Protein 7SPQ (pdb70)

Solvent-accessible surface area: 13940 Å² total; per-residue (Å²): 155,123,79,72,82,87,17,22,57,13,67,172,99,174,44,62,82,49,62,168,48,57,39,62,64,38,99,90,1,126,73,31,37,30,112,56,1,30,126,15,0,28,40,84,89,42,85,55,39,55,16,13,0,0,0,21,20,0,4,122,114,38,9,68,24,22,138,21,76,93,8,40,41,110,139,1,97,65,27,168,1,134,3,17,15,78,83,98,26,21,47,119,0,33,72,46,0,115,163,38,39,6,90,97,77,108,0,23,40,0,13,27,22,41,64,41,108,17,79,22,0,4,0,6,50,13,1,0,0,6,52,5,0,94,59,0,20,116,84,50,61,19,125,58,92,3,79,43,9,67,203,25,97,42,36,57,118,108,6,2,9,0,0,52,23,10,62,12,122,0,0,34,50,1,3,145,21,2,23,156,113,39,72,80,52,11,73,8,0,33,9,14,16,3,5,19,0,0,4,3,66,74,56,67,27,0,4,52,17,116,72,42,58,60,66,2,2,0,1,1,52,60,3,13,34,21,4,0,0,0,0,0,12,11,53,3,82,6,82,42,11,0,0,5,0,3,0,0,1,0,0,10,0,55,35,62,4,117,38,22,116,71,32,148,59,158,53,126,65,51,99,106,8,96,45,64,25,36,0,0,0,2,2,0,12,6,35,34,0,8,6,2,4,2,12,10,4,30,4,82,106,121,141,121,20,43,0,6,0,0,0,0,0,16,71,104

Secondary structure (DSSP, 8-state):
---HHHHTT--SS----S-SSTTTT-GGGGGS-HHHHHHHHT-TTS-HHHHHHHHHHHHHH--TT--TTS--EEEE--EEEEES--GGGHHHHHHHHGGGT--HHHHHTTPSPEEEEE--EEEESSPPBHHHHHHHHHHH------TTSGGG---GGGTTSBP----HHHHHHHHHHHHHHHSS-EEPPPHHHHHHHHHTTTT-SBTTBSS--TTSSB-TTTS-SS---TT--GGG--TT---SSSBSSEEEEEEEP-PPTT--S--TTHHHHTTSSEEEES--TTS-GGGGSTT--B--S--TT--EE---EEE-

Nearest PDB structures (foldseek):
  7spq-assembly1_A-2  TM=1.003E+00  e=4.115E-71  Burkholderia glumae BGR1
  6vqp-assembly1_A  TM=8.401E-01  e=8.744E-20  Micromonospora echinospora
  1y4j-assembly1_A  TM=6.868E-01  e=1.297E-12  Homo sapiens
  1y4j-assembly1_B  TM=6.900E-01  e=3.626E-12  Homo sapiens
  8khq-assembly1_C  TM=6.678E-01  e=7.429E-10  Hydrogenimonas thermophila

Sequence (316 aa):
RLTDREAMGLPEETFVARTPVVALLLAGHEDLLGAGAPCCLVEEIAEDPAQPFARRHAAGALLGLLGDPRIRRPFEEPAMRRRIEAARARRIGLDPAALGRVLAEWERRVGVIEPWIAKECPAHTVELAAYALMRYPVSNLEYRLFLEDTGSTELPSSWAFGVYPAERSNHPVWSVSAEAADHYARWLAQKTGRAFRLPSEAEWEYAAAGGAAREYPWGDDAFDPAAANTVEAGPLSTTPVGIFPAGRSVFGIDDMGGNVEEYVADDDYRAYPGGNAIDDDLAVTQGAYRVARGGSFTRFGDLARCARRHHGRYQRRDIYAMMGFRLAETL

Structure (mmCIF, N/CA/C/O backbone):
data_7SPQ
#
_entry.id   7SPQ
#
_cell.length_a   135.978
_cell.length_b   135.978
_cell.length_c   135.978
_cell.angle_alpha   90.000
_cell.angle_beta   90.000
_cell.angle_gamma   90.000
#
_symmetry.space_group_name_H-M   'I 2 3'
#
loop_
_entity.id
_entity.type
_entity.pdbx_description
1 polymer 'Serine/threonine kinase ToxD'
2 non-polymer 'CITRIC ACID'
3 non-polymer 'CALCIUM ION'
4 non-polymer 'TETRAETHYLENE GLYCOL'
5 non-polymer 'PENTAETHYLENE GLYCOL'
6 water water
#
loop_
_atom_site.group_PDB
_atom_site.id
_atom_site.type_symbol
_atom_site.label_atom_id
_atom_site.label_alt_id
_atom_site.label_comp_id
_atom_site.label_asym_id
_atom_site.label_entity_id
_atom_site.label_seq_id
_atom_site.pdbx_PDB_ins_code
_atom_site.Cartn_x
_atom_site.Cartn_y
_atom_site.Cartn_z
_atom_site.occupancy
_atom_site.B_iso_or_equiv
_atom_site.auth_seq_id
_atom_site.auth_comp_id
_atom_site.auth_asym_id
_atom_site.auth_atom_id
_atom_site.pdbx_PDB_model_num
ATOM 1 N N . ARG A 1 13 ? 13.013 0.285 53.407 1.00 67.67 11 ARG A N 1
ATOM 2 C CA . ARG A 1 13 ? 12.814 -1.145 53.194 1.00 71.18 11 ARG A CA 1
ATOM 3 C C . ARG A 1 13 ? 14.131 -1.926 53.305 1.00 57.05 11 ARG A C 1
ATOM 4 O O . ARG A 1 13 ? 14.137 -3.095 53.696 1.00 61.34 11 ARG A O 1
ATOM 6 N N . LEU A 1 14 ? 15.244 -1.276 52.974 1.00 49.82 12 LEU A N 1
ATOM 7 C CA . LEU A 1 14 ? 16.536 -1.947 52.946 1.00 46.88 12 LEU A CA 1
ATOM 8 C C . LEU A 1 14 ? 17.116 -2.112 54.348 1.00 42.37 12 LEU A C 1
ATOM 9 O O . LEU A 1 14 ? 16.973 -1.236 55.205 1.00 40.89 12 LEU A O 1
ATOM 14 N N . THR A 1 15 ? 17.781 -3.241 54.575 1.00 34.35 13 THR A N 1
ATOM 15 C CA . THR A 1 15 ? 18.642 -3.343 55.741 1.00 29.26 13 THR A CA 1
ATOM 16 C C . THR A 1 15 ? 19.818 -2.392 55.581 1.00 28.57 13 THR A C 1
ATOM 17 O O . THR A 1 15 ? 20.121 -1.922 54.478 1.00 26.77 13 THR A O 1
ATOM 21 N N . ASP A 1 16 ? 20.487 -2.108 56.702 1.00 25.74 14 ASP A N 1
ATOM 22 C CA . ASP A 1 16 ? 21.712 -1.314 56.650 1.00 22.69 14 ASP A CA 1
ATOM 23 C C . ASP A 1 16 ? 22.702 -1.893 55.647 1.00 20.92 14 ASP A C 1
ATOM 24 O O . ASP A 1 16 ? 23.263 -1.164 54.822 1.00 21.67 14 ASP A O 1
ATOM 29 N N . ARG A 1 17 ? 22.937 -3.208 55.707 1.00 18.70 15 ARG A N 1
ATOM 30 C CA . ARG A 1 17 ? 23.929 -3.808 54.814 1.00 18.67 15 ARG A CA 1
ATOM 31 C C . ARG A 1 17 ? 23.482 -3.763 53.358 1.00 20.71 15 ARG A C 1
ATOM 32 O O . ARG A 1 17 ? 24.297 -3.489 52.470 1.00 20.37 15 ARG A O 1
ATOM 40 N N . GLU A 1 18 ? 22.200 -4.028 53.090 1.00 21.82 16 GLU A N 1
ATOM 41 C CA . GLU A 1 18 ? 21.681 -3.864 51.735 1.00 26.20 16 GLU A CA 1
ATOM 42 C C . GLU A 1 18 ? 21.900 -2.444 51.233 1.00 25.04 16 GLU A C 1
ATOM 43 O O . GLU A 1 18 ? 22.266 -2.237 50.073 1.00 26.64 16 GLU A O 1
ATOM 49 N N . ALA A 1 19 ? 21.660 -1.452 52.089 1.00 22.28 17 ALA A N 1
ATOM 50 C CA . ALA A 1 19 ? 21.808 -0.062 51.666 1.00 21.89 17 ALA A CA 1
ATOM 51 C C . ALA A 1 19 ? 23.262 0.272 51.356 1.00 23.30 17 ALA A C 1
ATOM 52 O O . ALA A 1 19 ? 23.536 1.162 50.538 1.00 22.68 17 ALA A O 1
ATOM 54 N N . MET A 1 20 ? 24.191 -0.438 51.984 1.00 21.29 18 MET A N 1
ATOM 55 C CA . MET A 1 20 ? 25.625 -0.271 51.792 1.00 20.45 18 MET A CA 1
ATOM 56 C C . MET A 1 20 ? 26.172 -1.135 50.660 1.00 22.37 18 MET A C 1
ATOM 57 O O . MET A 1 20 ? 27.388 -1.162 50.448 1.00 22.48 18 MET A O 1
ATOM 62 N N . GLY A 1 21 ? 25.312 -1.845 49.938 1.00 22.94 19 GLY A N 1
ATOM 63 C CA . GLY A 1 21 ? 25.789 -2.693 48.865 1.00 25.14 19 GLY A CA 1
ATOM 64 C C . GLY A 1 21 ? 26.444 -3.976 49.314 1.00 27.12 19 GLY A C 1
ATOM 65 O O . GLY A 1 21 ? 27.204 -4.574 48.543 1.00 27.00 19 GLY A O 1
ATOM 66 N N . LEU A 1 22 ? 26.169 -4.428 50.537 1.00 22.15 20 LEU A N 1
ATOM 67 C CA . LEU A 1 22 ? 26.822 -5.604 51.093 1.00 19.49 20 LEU A CA 1
ATOM 68 C C . LEU A 1 22 ? 25.840 -6.769 51.177 1.00 23.92 20 LEU A C 1
ATOM 69 O O . LEU A 1 22 ? 24.635 -6.555 51.345 1.00 23.82 20 LEU A O 1
ATOM 74 N N . PRO A 1 23 ? 26.309 -8.006 51.050 1.00 22.37 21 PRO A N 1
ATOM 75 C CA . PRO A 1 23 ? 25.421 -9.164 51.188 1.00 24.65 21 PRO A CA 1
ATOM 76 C C . PRO A 1 23 ? 25.169 -9.464 52.663 1.00 21.76 21 PRO A C 1
ATOM 77 O O . PRO A 1 23 ? 25.664 -8.781 53.558 1.00 23.31 21 PRO A O 1
ATOM 81 N N A GLU A 1 24 ? 24.367 -10.506 52.900 0.67 24.85 22 GLU A N 1
ATOM 82 N N B GLU A 1 24 ? 24.377 -10.507 52.911 0.33 24.93 22 GLU A N 1
ATOM 83 C CA A GLU A 1 24 ? 24.138 -10.951 54.270 0.67 26.32 22 GLU A CA 1
ATOM 84 C CA B GLU A 1 24 ? 24.146 -10.929 54.288 0.33 26.34 22 GLU A CA 1
ATOM 85 C C A GLU A 1 24 ? 25.362 -11.660 54.834 0.67 25.00 22 GLU A C 1
ATOM 86 C C B GLU A 1 24 ? 25.273 -11.797 54.831 0.33 24.97 22 GLU A C 1
ATOM 87 O O A GLU A 1 24 ? 25.587 -11.639 56.051 0.67 21.60 22 GLU A O 1
ATOM 88 O O B GLU A 1 24 ? 25.326 -12.030 56.045 0.33 22.28 22 GLU A O 1
ATOM 99 N N . THR A 1 25 ? 26.164 -12.274 53.968 1.00 23.06 23 THR A N 1
ATOM 100 C CA . THR A 1 25 ? 27.378 -12.948 54.395 1.00 18.73 23 THR A CA 1
ATOM 101 C C . THR A 1 25 ? 28.454 -11.921 54.753 1.00 19.32 23 THR A C 1
ATOM 102 O O . THR A 1 25 ? 28.379 -10.741 54.394 1.00 18.48 23 THR A O 1
ATOM 106 N N . PHE A 1 26 ? 29.476 -12.387 55.462 1.00 15.45 24 PHE A N 1
ATOM 107 C CA . PHE A 1 26 ? 30.489 -11.474 55.967 1.00 15.23 24 PHE A CA 1
ATOM 108 C C . PHE A 1 26 ? 31.383 -10.963 54.840 1.00 19.32 24 PHE A C 1
ATOM 109 O O . PHE A 1 26 ? 31.738 -11.707 53.923 1.00 18.75 24 PHE A O 1
ATOM 117 N N . VAL A 1 27 ? 31.770 -9.686 54.935 1.00 15.08 25 VAL A N 1
ATOM 118 C CA . VAL A 1 27 ? 32.683 -9.044 53.989 1.00 17.94 25 VAL A CA 1
ATOM 119 C C . VAL A 1 27 ? 33.736 -8.282 54.780 1.00 19.76 25 VAL A C 1
ATOM 120 O O . VAL A 1 27 ? 33.396 -7.502 55.677 1.00 17.23 25 VAL A O 1
ATOM 124 N N . ALA A 1 28 ? 35.005 -8.476 54.443 1.00 18.21 26 ALA A N 1
ATOM 125 C CA . ALA A 1 28 ? 36.067 -7.693 55.068 1.00 18.81 26 ALA A CA 1
ATOM 126 C C . ALA A 1 28 ? 36.865 -6.955 54.006 1.00 22.37 26 ALA A C 1
ATOM 127 O O . ALA A 1 28 ? 37.126 -7.491 52.926 1.00 22.65 26 ALA A O 1
ATOM 129 N N . ARG A 1 29 ? 37.263 -5.723 54.326 1.00 17.51 27 ARG A N 1
ATOM 130 C CA . ARG A 1 29 ? 38.143 -4.948 53.472 1.00 17.84 27 ARG A CA 1
ATOM 131 C C . ARG A 1 29 ? 39.412 -4.546 54.203 1.00 21.81 27 ARG A C 1
ATOM 132 O O . ARG A 1 29 ? 40.124 -3.649 53.742 1.00 24.91 27 ARG A O 1
ATOM 140 N N . THR A 1 30 ? 39.707 -5.174 55.333 1.00 16.88 28 THR A N 1
ATOM 141 C CA . THR A 1 30 ? 40.933 -4.937 56.078 1.00 17.77 28 THR A CA 1
ATOM 142 C C . THR A 1 30 ? 41.574 -6.272 56.402 1.00 15.40 28 THR A C 1
ATOM 143 O O . THR A 1 30 ? 40.912 -7.316 56.360 1.00 16.62 28 THR A O 1
ATOM 147 N N . PRO A 1 31 ? 42.876 -6.275 56.698 1.00 15.42 29 PRO A N 1
ATOM 148 C CA . PRO A 1 31 ? 43.516 -7.483 57.229 1.00 15.82 29 PRO A CA 1
ATOM 149 C C . PRO A 1 31 ? 42.914 -7.861 58.574 1.00 14.40 29 PRO A C 1
ATOM 150 O O . PRO A 1 31 ? 42.236 -7.061 59.225 1.00 16.13 29 PRO A O 1
ATOM 154 N N A VAL A 1 32 ? 43.181 -9.102 58.995 0.50 17.03 30 VAL A N 1
ATOM 155 N N B VAL A 1 32 ? 43.181 -9.102 58.995 0.50 17.03 30 VAL A N 1
ATOM 156 C CA A VAL A 1 32 ? 42.762 -9.526 60.331 0.50 17.78 30 VAL A CA 1
ATOM 157 C CA B VAL A 1 32 ? 42.762 -9.526 60.331 0.50 17.78 30 VAL A CA 1
ATOM 158 C C A VAL A 1 32 ? 43.569 -8.806 61.401 0.50 17.58 30 VAL A C 1
ATOM 159 C C B VAL A 1 32 ? 43.569 -8.806 61.401 0.50 17.58 30 VAL A C 1
ATOM 160 O O A VAL A 1 32 ? 43.080 -8.591 62.518 0.50 15.68 30 VAL A O 1
ATOM 161 O O B VAL A 1 32 ? 43.080 -8.591 62.518 0.50 15.68 30 VAL A O 1
ATOM 168 N N . ALA A 1 33 ? 44.804 -8.415 61.086 1.00 15.76 31 ALA A N 1
ATOM 169 C CA . ALA A 1 33 ? 45.650 -7.672 62.011 1.00 15.72 31 ALA A CA 1
ATOM 170 C C . ALA A 1 33 ? 46.292 -6.524 61.245 1.00 15.00 31 ALA A C 1
ATOM 171 O O . ALA A 1 33 ? 47.077 -6.763 60.326 1.00 16.48 31 ALA A O 1
ATOM 173 N N . LEU A 1 34 ? 45.957 -5.287 61.620 1.00 14.75 32 LEU A N 1
ATOM 174 C CA . LEU A 1 34 ? 46.297 -4.147 60.763 1.00 16.33 32 LEU A CA 1
ATOM 175 C C . LEU A 1 34 ? 47.799 -3.987 60.550 1.00 19.23 32 LEU A C 1
ATOM 176 O O . LEU A 1 34 ? 48.219 -3.533 59.479 1.00 17.70 32 LEU A O 1
ATOM 181 N N A LEU A 1 35 ? 48.626 -4.352 61.530 0.58 16.83 33 LEU A N 1
ATOM 182 N N B LEU A 1 35 ? 48.617 -4.342 61.545 0.42 16.85 33 LEU A N 1
ATOM 183 C CA A LEU A 1 35 ? 50.064 -4.128 61.413 0.58 18.70 33 LEU A CA 1
ATOM 184 C CA B LEU A 1 35 ? 50.061 -4.141 61.467 0.42 18.72 33 LEU A CA 1
ATOM 185 C C A LEU A 1 35 ? 50.844 -5.391 61.083 0.58 21.78 33 LEU A C 1
ATOM 186 C C B LEU A 1 35 ? 50.825 -5.355 60.970 0.42 21.71 33 LEU A C 1
ATOM 187 O O A LEU A 1 35 ? 52.079 -5.358 61.074 0.58 20.94 33 LEU A O 1
ATOM 188 O O B LEU A 1 35 ? 52.038 -5.251 60.754 0.42 20.47 33 LEU A O 1
ATOM 197 N N . ALA A 1 36 ? 50.166 -6.496 60.791 1.00 18.19 34 ALA A N 1
ATOM 198 C CA . ALA A 1 36 ? 50.885 -7.704 60.408 1.00 20.34 34 ALA A CA 1
ATOM 199 C C . ALA A 1 36 ? 51.574 -7.479 59.069 1.00 22.12 34 ALA A C 1
ATOM 200 O O . ALA A 1 36 ? 50.952 -7.018 58.110 1.00 21.55 34 ALA A O 1
ATOM 202 N N . GLY A 1 37 ? 52.874 -7.764 59.023 1.00 22.62 35 GLY A N 1
ATOM 203 C CA . GLY A 1 37 ? 53.681 -7.453 57.866 1.00 23.65 35 GLY A CA 1
ATOM 204 C C . GLY A 1 37 ? 54.113 -6.006 57.763 1.00 27.50 35 GLY A C 1
ATOM 205 O O . GLY A 1 37 ? 54.839 -5.664 56.824 1.00 24.65 35 GLY A O 1
ATOM 206 N N . HIS A 1 38 ? 53.678 -5.142 58.686 1.00 17.98 36 HIS A N 1
ATOM 207 C CA . HIS A 1 38 ? 54.085 -3.740 58.727 1.00 19.27 36 HIS A CA 1
ATOM 208 C C . HIS A 1 38 ? 54.818 -3.428 60.027 1.00 19.32 36 HIS A C 1
ATOM 209 O O . HIS A 1 38 ? 54.744 -2.308 60.533 1.00 18.88 36 HIS A O 1
ATOM 216 N N . GLU A 1 39 ? 55.542 -4.412 60.568 1.00 22.49 37 GLU A N 1
ATOM 217 C CA . GLU A 1 39 ? 56.173 -4.243 61.874 1.00 22.72 37 GLU A CA 1
ATOM 218 C C . GLU A 1 39 ? 57.283 -3.200 61.862 1.00 27.03 37 GLU A C 1
ATOM 219 O O . GLU A 1 39 ? 57.643 -2.690 62.929 1.00 24.38 37 GLU A O 1
ATOM 225 N N . ASP A 1 40 ? 57.835 -2.874 60.689 1.00 22.22 38 ASP A N 1
ATOM 226 C CA . ASP A 1 40 ? 58.802 -1.782 60.597 1.00 23.12 38 ASP A CA 1
ATOM 227 C C . ASP A 1 40 ? 58.226 -0.457 61.098 1.00 27.95 38 ASP A C 1
ATOM 228 O O . ASP A 1 40 ? 58.990 0.437 61.489 1.00 23.28 38 ASP A O 1
ATOM 233 N N . LEU A 1 41 ? 56.900 -0.307 61.096 1.00 20.10 39 LEU A N 1
ATOM 234 C CA . LEU A 1 41 ? 56.292 0.918 61.600 1.00 19.50 39 LEU A CA 1
ATOM 235 C C . LEU A 1 41 ? 56.518 1.110 63.095 1.00 20.49 39 LEU A C 1
ATOM 236 O O . LEU A 1 41 ? 56.453 2.246 63.572 1.00 19.87 39 LEU A O 1
ATOM 241 N N . LEU A 1 42 ? 56.777 0.036 63.849 1.00 18.17 40 LEU A N 1
ATOM 242 C CA . LEU A 1 42 ? 56.975 0.199 65.288 1.00 22.36 40 LEU A CA 1
ATOM 243 C C . LEU A 1 42 ? 58.184 1.073 65.594 1.00 22.97 40 LEU A C 1
ATOM 244 O O . LEU A 1 42 ? 58.198 1.784 66.604 1.00 26.55 40 LEU A O 1
ATOM 249 N N . GLY A 1 43 ? 59.200 1.033 64.747 1.00 20.80 41 GLY A N 1
ATOM 250 C CA . GLY A 1 43 ? 60.406 1.806 64.951 1.00 23.23 41 GLY A CA 1
ATOM 251 C C . GLY A 1 43 ? 60.476 3.095 64.168 1.00 25.67 41 GLY A C 1
ATOM 252 O O . GLY A 1 43 ? 61.540 3.725 64.143 1.00 26.79 41 GLY A O 1
ATOM 253 N N . ALA A 1 44 ? 59.383 3.510 63.525 1.00 23.23 42 ALA A N 1
ATOM 254 C CA . ALA A 1 44 ? 59.441 4.650 62.617 1.00 24.48 42 ALA A CA 1
ATOM 255 C C . ALA A 1 44 ? 59.497 5.977 63.360 1.00 23.81 42 ALA A C 1
ATOM 256 O O . ALA A 1 44 ? 60.150 6.921 62.896 1.00 27.29 42 ALA A O 1
ATOM 258 N N . GLY A 1 45 ? 58.834 6.069 64.494 1.00 24.85 43 GLY A N 1
ATOM 259 C CA . GLY A 1 45 ? 58.678 7.374 65.115 1.00 28.39 43 GLY A CA 1
ATOM 260 C C . GLY A 1 45 ? 57.485 8.114 64.553 1.00 29.32 43 GLY A C 1
ATOM 261 O O . GLY A 1 45 ? 57.135 7.990 63.381 1.00 22.87 43 GLY A O 1
ATOM 262 N N . ALA A 1 46 ? 56.847 8.908 65.414 1.00 26.97 44 ALA A N 1
ATOM 263 C CA . ALA A 1 46 ? 55.606 9.569 65.015 1.00 27.02 44 ALA A CA 1
ATOM 264 C C . ALA A 1 46 ? 55.746 10.479 63.795 1.00 25.64 44 ALA A C 1
ATOM 265 O O . ALA A 1 46 ? 54.843 10.446 62.938 1.00 21.78 44 ALA A O 1
ATOM 267 N N . PRO A 1 47 ? 56.796 11.305 63.644 1.00 27.34 45 PRO A N 1
ATOM 268 C CA . PRO A 1 47 ? 56.882 12.113 62.413 1.00 25.28 45 PRO A CA 1
ATOM 269 C C . PRO A 1 47 ? 56.904 11.271 61.154 1.00 22.91 45 PRO A C 1
ATOM 270 O O . PRO A 1 47 ? 56.289 11.642 60.146 1.00 24.98 45 PRO A O 1
ATOM 274 N N A CYS A 1 48 ? 57.606 10.140 61.186 0.52 24.70 46 CYS A N 1
ATOM 275 N N B CYS A 1 48 ? 57.604 10.136 61.178 0.48 24.70 46 CYS A N 1
ATOM 276 C CA A CYS A 1 48 ? 57.635 9.267 60.020 0.52 23.18 46 CYS A CA 1
ATOM 277 C CA B CYS A 1 48 ? 57.624 9.275 60.001 0.48 23.18 46 CYS A CA 1
ATOM 278 C C A CYS A 1 48 ? 56.281 8.602 59.801 0.52 22.58 46 CYS A C 1
ATOM 279 C C B CYS A 1 48 ? 56.277 8.594 59.795 0.48 22.57 46 CYS A C 1
ATOM 280 O O A CYS A 1 48 ? 55.846 8.440 58.656 0.52 20.26 46 CYS A O 1
ATOM 281 O O B CYS A 1 48 ? 55.842 8.408 58.654 0.48 20.26 46 CYS A O 1
ATOM 286 N N . LEU A 1 49 ? 55.604 8.209 60.885 1.00 18.53 47 LEU A N 1
ATOM 287 C CA . LEU A 1 49 ? 54.266 7.626 60.755 1.00 16.73 47 LEU A CA 1
ATOM 288 C C . LEU A 1 49 ? 53.311 8.626 60.125 1.00 18.49 47 LEU A C 1
ATOM 289 O O . LEU A 1 49 ? 52.446 8.259 59.317 1.00 16.06 47 LEU A O 1
ATOM 294 N N . VAL A 1 50 ? 53.436 9.896 60.505 1.00 15.05 48 VAL A N 1
ATOM 295 C CA . VAL A 1 50 ? 52.578 10.922 59.921 1.00 16.90 48 VAL A CA 1
ATOM 296 C C . VAL A 1 50 ? 52.845 11.048 58.421 1.00 19.37 48 VAL A C 1
ATOM 297 O O . VAL A 1 50 ? 51.909 11.148 57.615 1.00 18.04 48 VAL A O 1
ATOM 301 N N A GLU A 1 51 ? 54.118 11.060 58.020 0.54 20.29 49 GLU A N 1
ATOM 302 N N B GLU A 1 51 ? 54.120 11.027 58.027 0.46 20.30 49 GLU A N 1
ATOM 303 C CA A GLU A 1 51 ? 54.419 11.143 56.591 0.54 21.09 49 GLU A CA 1
ATOM 304 C CA B GLU A 1 51 ? 54.473 11.128 56.611 0.46 21.12 49 GLU A CA 1
ATOM 305 C C A GLU A 1 51 ? 53.831 9.953 55.843 0.54 22.67 49 GLU A C 1
ATOM 306 C C B GLU A 1 51 ? 53.928 9.945 55.817 0.46 22.65 49 GLU A C 1
ATOM 307 O O A GLU A 1 51 ? 53.224 10.119 54.778 0.54 21.97 49 GLU A O 1
ATOM 308 O O B GLU A 1 51 ? 53.467 10.109 54.681 0.46 22.25 49 GLU A O 1
ATOM 319 N N . ILE A 1 52 ? 53.977 8.745 56.399 1.00 17.70 50 ILE A N 1
ATOM 320 C CA . ILE A 1 52 ? 53.448 7.558 55.727 1.00 15.54 50 ILE A CA 1
ATOM 321 C C . ILE A 1 52 ? 51.932 7.633 55.603 1.00 17.41 50 ILE A C 1
ATOM 322 O O . ILE A 1 52 ? 51.368 7.340 54.542 1.00 18.78 50 ILE A O 1
ATOM 327 N N . ALA A 1 53 ? 51.250 8.034 56.679 1.00 16.50 51 ALA A N 1
ATOM 328 C CA . ALA A 1 53 ? 49.788 8.042 56.688 1.00 16.52 51 ALA A CA 1
ATOM 329 C C . ALA A 1 53 ? 49.218 8.984 55.643 1.00 17.09 51 ALA A C 1
ATOM 330 O O . ALA A 1 53 ? 48.113 8.749 55.138 1.00 15.83 51 ALA A O 1
ATOM 332 N N . GLU A 1 54 ? 49.954 10.044 55.296 1.00 15.48 52 GLU A N 1
ATOM 333 C CA . GLU A 1 54 ? 49.460 11.081 54.398 1.00 17.28 52 GLU A CA 1
ATOM 334 C C . GLU A 1 54 ? 50.131 11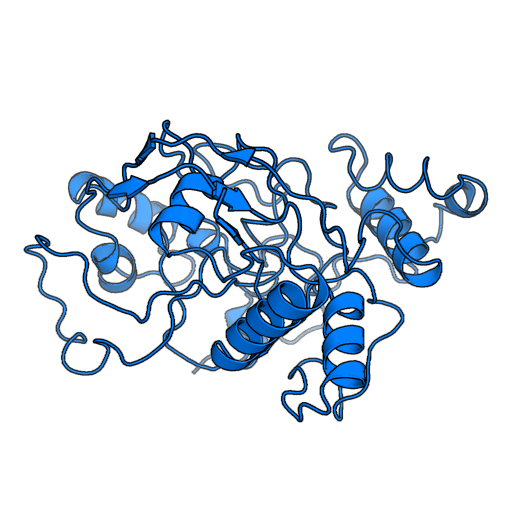.043 53.028 1.00 20.07 52 GLU A C 1
ATOM 335 O O . GLU A 1 54 ? 50.006 11.996 52.259 1.00 18.08 52 GLU A O 1
ATOM 341 N N . ASP A 1 55 ? 50.816 9.949 52.698 1.00 15.16 53 ASP A N 1
ATOM 342 C CA . ASP A 1 55 ? 51.536 9.837 51.435 1.00 16.57 53 ASP A CA 1
ATOM 343 C C . ASP A 1 55 ? 50.657 9.091 50.442 1.00 18.04 53 ASP A C 1
ATOM 344 O O . ASP A 1 55 ? 50.396 7.893 50.645 1.00 19.36 53 ASP A O 1
ATOM 349 N N . PRO A 1 56 ? 50.161 9.731 49.377 1.00 18.87 54 PRO A N 1
ATOM 350 C CA . PRO A 1 56 ? 49.222 9.028 48.483 1.00 17.69 54 PRO A CA 1
ATOM 351 C C . PRO A 1 56 ? 49.853 7.851 47.742 1.00 18.03 54 PRO A C 1
ATOM 352 O O . PRO A 1 56 ? 49.113 6.996 47.227 1.00 24.09 54 PRO A O 1
ATOM 356 N N . ALA A 1 57 ? 51.178 7.771 47.689 1.00 18.55 55 ALA A N 1
ATOM 357 C CA . ALA A 1 57 ? 51.834 6.662 47.005 1.00 20.81 55 ALA A CA 1
ATOM 358 C C . ALA A 1 57 ? 51.928 5.416 47.871 1.00 25.81 55 ALA A C 1
ATOM 359 O O . ALA A 1 57 ? 52.219 4.335 47.348 1.00 24.21 55 ALA A O 1
ATOM 361 N N . GLN A 1 58 ? 51.690 5.536 49.165 1.00 19.15 56 GLN A N 1
ATOM 362 C CA . GLN A 1 58 ? 51.726 4.375 50.037 1.00 19.41 56 GLN A CA 1
ATOM 363 C C . GLN A 1 58 ? 50.409 3.620 49.918 1.00 20.71 56 GLN A C 1
ATOM 364 O O . GLN A 1 58 ? 49.352 4.248 49.845 1.00 22.29 56 GLN A O 1
ATOM 370 N N . PRO A 1 59 ? 50.439 2.286 49.880 1.00 21.85 57 PRO A N 1
ATOM 371 C CA . PRO A 1 59 ? 49.178 1.535 49.794 1.00 22.40 57 PRO A CA 1
ATOM 372 C C . PRO A 1 59 ? 48.307 1.818 51.003 1.00 21.47 57 PRO A C 1
ATOM 373 O O . PRO A 1 59 ? 48.804 2.070 52.103 1.00 19.66 57 PRO A O 1
ATOM 377 N N . PHE A 1 60 ? 46.987 1.784 50.787 1.00 18.28 58 PHE A N 1
ATOM 378 C CA . PHE A 1 60 ? 46.067 2.110 51.873 1.00 17.42 58 PHE A CA 1
ATOM 379 C C . PHE A 1 60 ? 46.353 1.307 53.142 1.00 18.50 58 PHE A C 1
ATOM 380 O O . PHE A 1 60 ? 46.277 1.846 54.249 1.00 16.57 58 PHE A O 1
ATOM 388 N N . ALA A 1 61 ? 46.648 0.009 53.012 1.00 19.20 59 ALA A N 1
ATOM 389 C CA . ALA A 1 61 ? 46.825 -0.800 54.221 1.00 19.36 59 ALA A CA 1
ATOM 390 C C . ALA A 1 61 ? 47.986 -0.279 55.062 1.00 19.71 59 ALA A C 1
ATOM 391 O O . ALA A 1 61 ? 47.925 -0.298 56.296 1.00 19.51 59 ALA A O 1
ATOM 393 N N . ARG A 1 62 ? 49.046 0.212 54.411 1.00 16.60 60 ARG A N 1
ATOM 394 C CA . ARG A 1 62 ? 50.168 0.762 55.170 1.00 17.65 60 ARG A CA 1
ATOM 395 C C . ARG A 1 62 ? 49.817 2.121 55.777 1.00 14.41 60 ARG A C 1
ATOM 396 O O . ARG A 1 62 ? 50.205 2.418 56.917 1.00 14.61 60 ARG A O 1
ATOM 404 N N . ARG A 1 63 ? 49.064 2.958 55.051 1.00 16.08 61 ARG A N 1
ATOM 405 C CA . ARG A 1 63 ? 48.623 4.224 55.644 1.00 15.57 61 ARG A CA 1
ATOM 406 C C . ARG A 1 63 ? 47.683 3.975 56.816 1.00 13.51 61 ARG A C 1
ATOM 407 O O . ARG A 1 63 ? 47.735 4.679 57.838 1.00 14.50 61 ARG A O 1
ATOM 415 N N . HIS A 1 64 ? 46.786 2.996 56.666 1.00 12.41 62 HIS A N 1
ATOM 416 C CA . HIS A 1 64 ? 45.858 2.665 57.741 1.00 13.61 62 HIS A CA 1
ATOM 417 C C . HIS A 1 64 ? 46.621 2.141 58.949 1.00 14.27 62 HIS A C 1
ATOM 418 O O . HIS A 1 64 ? 46.335 2.511 60.093 1.00 16.44 62 HIS A O 1
ATOM 425 N N . ALA A 1 65 ? 47.625 1.298 58.704 1.00 13.18 63 ALA A N 1
ATOM 426 C CA . ALA A 1 65 ? 48.454 0.787 59.793 1.00 15.19 63 ALA A CA 1
ATOM 427 C C . ALA A 1 65 ? 49.165 1.922 60.524 1.00 16.19 63 ALA A C 1
ATOM 428 O O . ALA A 1 65 ? 49.203 1.964 61.760 1.00 15.13 63 ALA A O 1
ATOM 430 N N . ALA A 1 66 ? 49.758 2.842 59.771 1.00 14.20 64 ALA A N 1
ATOM 431 C CA . ALA A 1 66 ? 50.410 3.991 60.391 1.00 12.66 64 ALA A CA 1
ATOM 432 C C . ALA A 1 66 ? 49.407 4.832 61.180 1.00 16.29 64 ALA A C 1
ATOM 433 O O . ALA A 1 66 ? 49.670 5.231 62.322 1.00 15.16 64 ALA A O 1
ATOM 435 N N . GLY A 1 67 ? 48.241 5.108 60.592 1.00 14.48 65 GLY A N 1
ATOM 436 C CA . GLY A 1 67 ? 47.230 5.881 61.309 1.00 13.98 65 GLY A CA 1
ATOM 437 C C . GLY A 1 67 ? 46.725 5.178 62.561 1.00 16.34 65 GLY A C 1
ATOM 438 O O . GLY A 1 67 ? 46.453 5.822 63.582 1.00 15.29 65 GLY A O 1
ATOM 439 N N . ALA A 1 68 ? 46.592 3.848 62.504 1.00 12.62 66 ALA A N 1
ATOM 440 C CA . ALA A 1 68 ? 46.134 3.100 63.679 1.00 14.25 66 ALA A CA 1
ATOM 441 C C . ALA A 1 68 ? 47.161 3.159 64.801 1.00 15.01 66 ALA A C 1
ATOM 442 O O . ALA A 1 68 ? 46.805 3.305 65.979 1.00 14.28 66 ALA A O 1
ATOM 444 N N . LEU A 1 69 ? 48.444 3.051 64.456 1.00 13.29 67 LEU A N 1
ATOM 445 C CA . LEU A 1 69 ? 49.484 3.156 65.470 1.00 14.98 67 LEU A CA 1
ATOM 446 C C . LEU A 1 69 ? 49.521 4.563 66.066 1.00 15.67 67 LEU A C 1
ATOM 447 O O . LEU A 1 69 ? 49.681 4.728 67.281 1.00 15.80 67 LEU A O 1
ATOM 452 N N . LEU A 1 70 ? 49.340 5.593 65.231 1.00 15.30 68 LEU A N 1
ATOM 453 C CA . LEU A 1 70 ? 49.221 6.954 65.752 1.00 14.61 68 LEU A CA 1
ATOM 454 C C . LEU A 1 70 ? 48.023 7.092 66.687 1.00 13.64 68 LEU A C 1
ATOM 455 O O . LEU A 1 70 ? 48.077 7.842 67.669 1.00 15.46 68 LEU A O 1
ATOM 460 N N . GLY A 1 71 ? 46.929 6.394 66.378 1.00 14.55 69 GLY A N 1
ATOM 461 C CA . GLY A 1 71 ? 45.760 6.426 67.247 1.00 15.74 69 GLY A CA 1
ATOM 462 C C . GLY A 1 71 ? 46.055 5.893 68.635 1.00 13.45 69 GLY A C 1
ATOM 463 O O . GLY A 1 71 ? 45.536 6.405 69.632 1.00 14.69 69 GLY A O 1
ATOM 464 N N . LEU A 1 72 ? 46.902 4.865 68.721 1.00 14.66 70 LEU A N 1
ATOM 465 C CA . LEU A 1 72 ? 47.330 4.355 70.021 1.00 14.60 70 LEU A CA 1
ATOM 466 C C . LEU A 1 72 ? 48.289 5.315 70.714 1.00 16.14 70 LEU A C 1
ATOM 467 O O . LEU A 1 72 ? 48.187 5.527 71.929 1.00 17.03 70 LEU A O 1
ATOM 472 N N . LEU A 1 73 ? 49.253 5.867 69.963 1.00 14.34 71 LEU A N 1
ATOM 473 C CA . LEU A 1 73 ? 50.306 6.705 70.540 1.00 16.08 71 LEU A CA 1
ATOM 474 C C . LEU A 1 73 ? 49.802 8.075 70.976 1.00 20.17 71 LEU A C 1
ATOM 475 O O . LEU A 1 73 ? 50.354 8.668 71.917 1.00 19.55 71 LEU A O 1
ATOM 480 N N . GLY A 1 74 ? 48.776 8.593 70.311 1.00 16.89 72 GLY A N 1
ATOM 481 C CA . GLY A 1 74 ? 48.444 10.000 70.415 1.00 20.07 72 GLY A CA 1
ATOM 482 C C . GLY A 1 74 ? 48.923 10.706 69.163 1.00 21.19 72 GLY A C 1
ATOM 483 O O . GLY A 1 74 ? 50.117 10.956 68.993 1.00 20.55 72 GLY A O 1
ATOM 484 N N . ASP A 1 75 ? 48.002 11.020 68.278 1.00 18.16 73 ASP A N 1
ATOM 485 C CA . ASP A 1 75 ? 48.330 11.505 66.939 1.00 16.93 73 ASP A CA 1
ATOM 486 C C . ASP A 1 75 ? 48.738 12.976 66.998 1.00 14.99 73 ASP A C 1
ATOM 487 O O . ASP A 1 75 ? 47.901 13.836 67.292 1.00 16.34 73 ASP A O 1
ATOM 492 N N . PRO A 1 76 ? 49.998 13.316 66.701 1.00 14.33 74 PRO A N 1
ATOM 493 C CA . PRO A 1 76 ? 50.434 14.715 66.846 1.00 16.51 74 PRO A CA 1
ATOM 494 C C . PRO A 1 76 ? 49.815 15.655 65.834 1.00 17.08 74 PRO A C 1
ATOM 495 O O . PRO A 1 76 ? 49.940 16.873 66.006 1.00 17.79 74 PRO A O 1
ATOM 499 N N . ARG A 1 77 ? 49.170 15.135 64.785 1.00 16.10 75 ARG A N 1
ATOM 500 C CA . ARG A 1 77 ? 48.478 15.990 63.826 1.00 19.24 75 ARG A CA 1
ATOM 501 C C . ARG A 1 77 ? 47.255 16.649 64.432 1.00 18.20 75 ARG A C 1
ATOM 502 O O . ARG A 1 77 ? 46.822 17.698 63.944 1.00 18.72 75 ARG A O 1
ATOM 510 N N . ILE A 1 78 ? 46.694 16.056 65.476 1.00 16.29 76 ILE A N 1
ATOM 511 C CA . ILE A 1 78 ? 45.476 16.545 66.102 1.00 16.26 76 ILE A CA 1
ATOM 512 C C . ILE A 1 78 ? 45.894 17.341 67.325 1.00 17.94 76 ILE A C 1
ATOM 513 O O . ILE A 1 78 ? 46.339 16.769 68.326 1.00 17.39 76 ILE A O 1
ATOM 518 N N A ARG A 1 79 ? 45.755 18.661 67.239 0.61 17.28 77 ARG A N 1
ATOM 519 N N B ARG A 1 79 ? 45.792 18.666 67.215 0.39 17.34 77 ARG A N 1
ATOM 520 C CA A ARG A 1 79 ? 46.075 19.575 68.334 0.61 18.53 77 ARG A CA 1
ATOM 521 C CA B ARG A 1 79 ? 46.062 19.607 68.296 0.39 18.57 77 ARG A CA 1
ATOM 522 C C A ARG A 1 79 ? 44.779 20.263 68.735 0.61 20.58 77 ARG A C 1
ATOM 523 C C B ARG A 1 79 ? 44.729 20.225 68.687 0.39 20.56 77 ARG A C 1
ATOM 524 O O A ARG A 1 79 ? 44.381 21.259 68.105 0.61 18.52 77 ARG A O 1
ATOM 525 O O B ARG A 1 79 ? 44.247 21.139 68.000 0.39 18.26 77 ARG A O 1
ATOM 540 N N . PRO A 1 80 ? 44.078 19.755 69.753 1.00 17.12 78 PRO A N 1
ATOM 541 C CA . PRO A 1 80 ? 42.702 20.224 70.015 1.00 19.35 78 PRO A CA 1
ATOM 542 C C . PRO A 1 80 ? 42.564 21.728 70.176 1.00 20.42 78 PRO A C 1
ATOM 543 O O . PRO A 1 80 ? 41.578 22.299 69.699 1.00 21.13 78 PRO A O 1
ATOM 547 N N . PHE A 1 81 ? 43.538 22.394 70.796 1.00 19.04 79 PHE A N 1
ATOM 548 C CA . PHE A 1 81 ? 43.424 23.822 71.069 1.00 19.71 79 PHE A CA 1
ATOM 549 C C . PHE A 1 81 ? 44.163 24.679 70.053 1.00 23.75 79 PHE A C 1
ATOM 550 O O . PHE A 1 81 ? 44.062 25.907 70.113 1.00 25.10 79 PHE A O 1
ATOM 558 N N A GLU A 1 82 ? 44.908 24.069 69.128 0.54 22.22 80 GLU A N 1
ATOM 559 N N B GLU A 1 82 ? 44.890 24.059 69.122 0.46 22.23 80 GLU A N 1
ATOM 560 C CA A GLU A 1 82 ? 45.443 24.766 67.955 0.54 24.75 80 GLU A CA 1
ATOM 561 C CA B GLU A 1 82 ? 45.459 24.751 67.964 0.46 24.76 80 GLU A CA 1
ATOM 562 C C A GLU A 1 82 ? 45.254 23.875 66.735 0.54 24.42 80 GLU A C 1
ATOM 563 C C B GLU A 1 82 ? 45.260 23.876 66.731 0.46 24.41 80 GLU A C 1
ATOM 564 O O A GLU A 1 82 ? 46.224 23.430 66.116 0.54 22.34 80 GLU A O 1
ATOM 565 O O B GLU A 1 82 ? 46.226 23.439 66.102 0.46 22.35 80 GLU A O 1
ATOM 576 N N . PRO A 1 83 ? 44.004 23.596 66.363 1.00 21.37 81 PRO A N 1
ATOM 577 C CA . PRO A 1 83 ? 43.760 22.624 65.289 1.00 19.74 81 PRO A CA 1
ATOM 578 C C . PRO A 1 83 ? 44.379 23.093 63.990 1.00 20.57 81 PRO A C 1
ATOM 579 O O . PRO A 1 83 ? 44.477 24.292 63.729 1.00 24.32 81 PRO A O 1
ATOM 583 N N . ALA A 1 84 ? 44.835 22.134 63.188 1.00 18.05 82 ALA A N 1
ATOM 584 C CA . ALA A 1 84 ? 45.380 22.478 61.880 1.00 20.48 82 ALA A CA 1
ATOM 585 C C . ALA A 1 84 ? 44.309 23.156 61.031 1.00 21.07 82 ALA A C 1
ATOM 586 O O . ALA A 1 84 ? 43.229 22.595 60.820 1.00 21.36 82 ALA A O 1
ATOM 588 N N . MET A 1 85 ? 44.609 24.363 60.551 1.00 20.94 83 MET A N 1
ATOM 589 C CA . MET A 1 85 ? 43.684 25.153 59.751 1.00 21.58 83 MET A CA 1
ATOM 590 C C . MET A 1 85 ? 44.300 25.452 58.393 1.00 26.38 83 MET A C 1
ATOM 591 O O . MET A 1 85 ? 45.524 25.483 58.238 1.00 23.33 83 MET A O 1
ATOM 596 N N A ARG A 1 86 ? 43.439 25.678 57.406 0.53 23.97 84 ARG A N 1
ATOM 597 N N B ARG A 1 86 ? 43.439 25.698 57.412 0.47 23.99 84 ARG A N 1
ATOM 598 C CA A ARG A 1 86 ? 43.855 26.165 56.099 0.53 24.27 84 ARG A CA 1
ATOM 599 C CA B ARG A 1 86 ? 43.861 26.167 56.101 0.47 24.29 84 ARG A CA 1
ATOM 600 C C A ARG A 1 86 ? 43.142 27.479 55.827 0.53 25.95 84 ARG A C 1
ATOM 601 C C B ARG A 1 86 ? 43.139 27.467 55.793 0.47 25.94 84 ARG A C 1
ATOM 602 O O A ARG A 1 86 ? 41.924 27.576 56.007 0.53 22.73 84 ARG A O 1
ATOM 603 O O B ARG A 1 86 ? 41.912 27.545 55.918 0.47 22.77 84 ARG A O 1
ATOM 618 N N . ARG A 1 87 ? 43.903 28.485 55.407 1.00 24.76 85 ARG A N 1
ATOM 619 C CA . ARG A 1 87 ? 43.341 29.794 55.120 1.00 26.08 85 ARG A CA 1
ATOM 620 C C . ARG A 1 87 ? 42.755 29.821 53.712 1.00 28.16 85 ARG A C 1
ATOM 621 O O . ARG A 1 87 ? 43.327 29.260 52.773 1.00 27.40 85 ARG A O 1
ATOM 629 N N . ILE A 1 88 ? 41.599 30.462 53.574 1.00 25.96 86 ILE A N 1
ATOM 630 C CA . ILE A 1 88 ? 40.921 30.602 52.290 1.00 24.73 86 ILE A CA 1
ATOM 631 C C . ILE A 1 88 ? 40.600 32.081 52.101 1.00 29.38 86 ILE A C 1
ATOM 632 O O . ILE A 1 88 ? 39.898 32.678 52.926 1.00 29.52 86 ILE A O 1
ATOM 637 N N . GLU A 1 89 ? 41.135 32.676 51.037 1.00 29.88 87 GLU A N 1
ATOM 638 C CA . GLU A 1 89 ? 40.968 34.103 50.808 1.00 31.59 87 GLU A CA 1
ATOM 639 C C . GLU A 1 89 ? 39.533 34.422 50.388 1.00 32.70 87 GLU A C 1
ATOM 640 O O . GLU A 1 89 ? 38.810 33.574 49.858 1.00 30.51 87 GLU A O 1
ATOM 646 N N . ALA A 1 90 ? 39.124 35.666 50.646 1.00 30.12 88 ALA A N 1
ATOM 647 C CA . ALA A 1 90 ? 37.813 36.141 50.219 1.00 32.73 88 ALA A CA 1
ATOM 648 C C . ALA A 1 90 ? 37.614 35.865 48.737 1.00 37.40 88 ALA A C 1
ATOM 649 O O . ALA A 1 90 ? 38.547 35.979 47.938 1.00 37.29 88 ALA A O 1
ATOM 651 N N . ALA A 1 91 ? 36.394 35.486 48.372 1.00 34.08 89 ALA A N 1
ATOM 652 C CA . ALA A 1 91 ? 36.144 35.112 46.991 1.00 35.54 89 ALA A CA 1
ATOM 653 C C . ALA A 1 91 ? 34.665 35.232 46.683 1.00 33.37 89 ALA A C 1
ATOM 654 O O . ALA A 1 91 ? 33.813 35.228 47.574 1.00 35.58 89 ALA A O 1
ATOM 656 N N . ARG A 1 92 ? 34.382 35.333 45.392 1.00 37.91 90 ARG A N 1
ATOM 657 C CA . ARG A 1 92 ? 33.027 35.263 44.863 1.00 32.06 90 ARG A CA 1
ATOM 658 C C . ARG A 1 92 ? 32.796 33.809 44.465 1.00 35.21 90 ARG A C 1
ATOM 659 O O . ARG A 1 92 ? 33.168 33.373 43.375 1.00 42.26 90 ARG A O 1
ATOM 667 N N . ALA A 1 93 ? 32.206 33.035 45.373 1.00 31.88 91 ALA A N 1
ATOM 668 C CA . ALA A 1 93 ? 32.079 31.598 45.165 1.00 29.22 91 ALA A CA 1
ATOM 669 C C . ALA A 1 93 ? 30.860 31.266 44.312 1.00 35.42 91 ALA A C 1
ATOM 670 O O . ALA A 1 93 ? 29.816 31.920 44.407 1.00 33.00 91 ALA A O 1
ATOM 672 N N A ARG A 1 94 ? 30.998 30.235 43.481 0.53 30.65 92 ARG A N 1
ATOM 673 N N B ARG A 1 94 ? 31.013 30.262 43.451 0.47 30.68 92 ARG A N 1
ATOM 674 C CA A ARG A 1 94 ? 29.891 29.708 42.691 0.53 33.40 92 ARG A CA 1
ATOM 675 C CA B ARG A 1 94 ? 29.904 29.690 42.698 0.47 33.41 92 ARG A CA 1
ATOM 676 C C A ARG A 1 94 ? 29.409 28.420 43.350 0.53 31.51 92 ARG A C 1
ATOM 677 C C B ARG A 1 94 ? 29.437 28.446 43.440 0.47 31.53 92 ARG A C 1
ATOM 678 O O A ARG A 1 94 ? 30.157 27.439 43.425 0.53 36.14 92 ARG A O 1
ATOM 679 O O B ARG A 1 94 ? 30.225 27.521 43.665 0.47 35.48 92 ARG A O 1
ATOM 694 N N . ILE A 1 95 ? 28.167 28.431 43.832 1.00 31.37 93 ILE A N 1
ATOM 695 C CA . ILE A 1 95 ? 27.614 27.375 44.673 1.00 29.78 93 ILE A CA 1
ATOM 696 C C . ILE A 1 95 ? 26.471 26.697 43.933 1.00 29.63 93 ILE A C 1
ATOM 697 O O . ILE A 1 95 ? 25.635 27.376 43.332 1.00 32.61 93 ILE A O 1
ATOM 702 N N . GLY A 1 96 ? 26.427 25.370 43.982 1.00 30.12 94 GLY A N 1
ATOM 703 C CA . GLY A 1 96 ? 25.297 24.631 43.443 1.00 26.52 94 GLY A CA 1
ATOM 704 C C . GLY A 1 96 ? 25.528 24.069 42.054 1.00 33.17 94 GLY A C 1
ATOM 705 O O . GLY A 1 96 ? 26.655 23.950 41.565 1.00 30.17 94 GLY A O 1
ATOM 706 N N . LEU A 1 97 ? 24.416 23.724 41.402 1.00 30.86 95 LEU A N 1
ATOM 707 C CA . LEU A 1 97 ? 24.437 22.946 40.169 1.00 29.69 95 LEU A CA 1
ATOM 708 C C . LEU A 1 97 ? 23.679 23.658 39.061 1.00 31.95 95 LEU A C 1
ATOM 709 O O . LEU A 1 97 ? 22.534 24.083 39.254 1.00 31.58 95 LEU A O 1
ATOM 714 N N . ASP A 1 98 ? 24.310 23.763 37.899 1.00 37.31 96 ASP A N 1
ATOM 715 C CA . ASP A 1 98 ? 23.620 24.252 36.712 1.00 37.66 96 ASP A CA 1
ATOM 716 C C . ASP A 1 98 ? 22.511 23.275 36.323 1.00 38.44 96 ASP A C 1
ATOM 717 O O . ASP A 1 98 ? 22.771 22.069 36.202 1.00 36.45 96 ASP A O 1
ATOM 722 N N . PRO A 1 99 ? 21.273 23.744 36.122 1.00 39.97 97 PRO A N 1
ATOM 723 C CA . PRO A 1 99 ? 20.194 22.829 35.705 1.00 43.03 97 PRO A CA 1
ATOM 724 C C . PRO A 1 99 ? 20.533 21.987 34.483 1.00 42.78 97 PRO A C 1
ATOM 725 O O . PRO A 1 99 ? 20.047 20.855 34.360 1.00 39.92 97 PRO A O 1
ATOM 729 N N . ALA A 1 100 ? 21.362 22.503 33.575 1.00 40.50 98 ALA A N 1
ATOM 730 C CA . ALA A 1 100 ? 21.732 21.742 32.391 1.00 42.60 98 ALA A CA 1
ATOM 731 C C . ALA A 1 100 ? 22.642 20.564 32.705 1.00 42.59 98 ALA A C 1
ATOM 732 O O . ALA A 1 100 ? 22.802 19.688 31.849 1.00 42.56 98 ALA A O 1
ATOM 734 N N . ALA A 1 101 ? 23.232 20.514 33.901 1.00 43.76 99 ALA A N 1
ATOM 735 C CA . ALA A 1 101 ? 24.123 19.428 34.291 1.00 42.32 99 ALA A CA 1
ATOM 736 C C . ALA A 1 101 ? 23.441 18.375 35.152 1.00 39.76 99 ALA A C 1
ATOM 737 O O . ALA A 1 101 ? 24.103 17.429 35.585 1.00 36.03 99 ALA A O 1
ATOM 739 N N . LEU A 1 102 ? 22.139 18.511 35.409 1.00 37.15 100 LEU A N 1
ATOM 740 C CA . LEU A 1 102 ? 21.452 17.538 36.250 1.00 40.76 100 LEU A CA 1
ATOM 741 C C . LEU A 1 102 ? 21.414 16.164 35.595 1.00 39.62 100 LEU A C 1
ATOM 742 O O . LEU A 1 102 ? 21.647 15.144 36.257 1.00 35.74 100 LEU A O 1
ATOM 747 N N . GLY A 1 103 ? 21.116 16.117 34.294 1.00 37.62 101 GLY A N 1
ATOM 748 C CA . GLY A 1 103 ? 21.054 14.839 33.603 1.00 39.82 101 GLY A CA 1
ATOM 749 C C . GLY A 1 103 ? 22.338 14.040 33.719 1.00 33.88 101 GLY A C 1
ATOM 750 O O . GLY A 1 103 ? 22.307 12.821 33.901 1.00 37.64 101 GLY A O 1
ATOM 751 N N . ARG A 1 104 ? 23.486 14.720 33.631 1.00 37.02 102 ARG A N 1
ATOM 752 C CA . ARG A 1 104 ? 24.767 14.035 33.763 1.00 37.24 102 ARG A CA 1
ATOM 753 C C . ARG A 1 104 ? 24.958 13.458 35.166 1.00 34.00 102 ARG A C 1
ATOM 754 O O . ARG A 1 104 ? 25.470 12.342 35.316 1.00 34.44 102 ARG A O 1
ATOM 762 N N . VAL A 1 105 ? 24.561 14.192 36.211 1.00 34.77 103 VAL A N 1
ATOM 763 C CA . VAL A 1 105 ? 24.682 13.636 37.558 1.00 29.27 103 VAL A CA 1
ATOM 764 C C . VAL A 1 105 ? 23.798 12.402 37.709 1.00 29.35 103 VAL A C 1
ATOM 765 O O . VAL A 1 105 ? 24.208 11.400 38.311 1.00 28.07 103 VAL A O 1
ATOM 769 N N . LEU A 1 106 ? 22.573 12.453 37.167 1.00 30.58 104 LEU A N 1
ATOM 770 C CA . LEU A 1 106 ? 21.648 11.330 37.312 1.00 34.13 104 LEU A CA 1
ATOM 771 C C . LEU A 1 106 ? 22.149 10.092 36.580 1.00 37.58 104 LEU A C 1
ATOM 772 O O . LEU A 1 106 ? 22.064 8.978 37.107 1.00 38.42 104 LEU A O 1
ATOM 777 N N . ALA A 1 107 ? 22.647 10.256 35.354 1.00 38.91 105 ALA A N 1
ATOM 778 C CA . ALA A 1 107 ? 23.230 9.117 34.656 1.00 40.95 105 ALA A CA 1
ATOM 779 C C . ALA A 1 107 ? 24.416 8.564 35.434 1.00 41.34 105 ALA A C 1
ATOM 780 O O . ALA A 1 107 ? 24.631 7.347 35.481 1.00 42.53 105 ALA A O 1
ATOM 782 N N . GLU A 1 108 ? 25.176 9.449 36.078 1.00 33.56 106 GLU A N 1
ATOM 783 C CA . GLU A 1 108 ? 26.363 9.027 36.808 1.00 31.19 106 GLU A CA 1
ATOM 784 C C . GLU A 1 108 ? 25.996 8.196 38.035 1.00 35.70 106 GLU A C 1
ATOM 785 O O . GLU A 1 108 ? 26.685 7.221 38.359 1.00 35.40 106 GLU A O 1
ATOM 791 N N . TRP A 1 109 ? 24.893 8.538 38.718 1.00 31.15 107 TRP A N 1
ATOM 792 C CA . TRP A 1 109 ? 24.635 7.980 40.042 1.00 24.53 107 TRP A CA 1
ATOM 793 C C . TRP A 1 109 ? 23.286 7.286 40.201 1.00 29.43 107 TRP A C 1
ATOM 794 O O . TRP A 1 109 ? 22.948 6.888 41.321 1.00 26.23 107 TRP A O 1
ATOM 805 N N . GLU A 1 110 ? 22.511 7.095 39.127 1.00 31.82 108 GLU A N 1
ATOM 806 C CA . GLU A 1 110 ? 21.210 6.458 39.316 1.00 36.70 108 GLU A CA 1
ATOM 807 C C . GLU A 1 110 ? 21.339 5.015 39.786 1.00 35.80 108 GLU A C 1
ATOM 808 O O . GLU A 1 110 ? 20.413 4.501 40.423 1.00 36.36 108 GLU A O 1
ATOM 814 N N A ARG A 1 111 ? 22.472 4.367 39.504 0.51 33.28 109 ARG A N 1
ATOM 815 N N B ARG A 1 111 ? 22.470 4.357 39.518 0.49 33.29 109 ARG A N 1
ATOM 816 C CA A ARG A 1 111 ? 22.671 2.975 39.894 0.51 35.74 109 ARG A CA 1
ATOM 817 C CA B ARG A 1 111 ? 22.633 2.955 39.892 0.49 35.75 109 ARG A CA 1
ATOM 818 C C A ARG A 1 111 ? 22.618 2.784 41.405 0.51 35.24 109 ARG A C 1
ATOM 819 C C B ARG A 1 111 ? 22.796 2.743 41.395 0.49 35.27 109 ARG A C 1
ATOM 820 O O A ARG A 1 111 ? 22.241 1.704 41.876 0.51 34.23 109 ARG A O 1
ATOM 821 O O B ARG A 1 111 ? 22.753 1.592 41.841 0.49 34.75 109 ARG A O 1
ATOM 836 N N . VAL A 1 112 ? 22.987 3.804 42.184 1.00 29.93 110 VAL A N 1
ATOM 837 C CA . VAL A 1 112 ? 22.986 3.684 43.643 1.00 31.97 110 VAL A CA 1
ATOM 838 C C . VAL A 1 112 ? 21.696 4.204 44.271 1.00 31.53 110 VAL A C 1
ATOM 839 O O . VAL A 1 112 ? 21.585 4.239 45.503 1.00 33.70 110 VAL A O 1
ATOM 843 N N . GLY A 1 113 ? 20.711 4.593 43.464 1.00 30.97 111 GLY A N 1
ATOM 844 C CA . GLY A 1 113 ? 19.403 4.971 43.966 1.00 32.04 111 GLY A CA 1
ATOM 845 C C . GLY A 1 113 ? 19.071 6.444 43.874 1.00 34.82 111 GLY A C 1
ATOM 846 O O . GLY A 1 113 ? 17.946 6.824 44.217 1.00 36.70 111 GLY A O 1
ATOM 847 N N . VAL A 1 114 ? 20.006 7.284 43.419 1.00 33.55 112 VAL A N 1
ATOM 848 C CA . VAL A 1 114 ? 19.755 8.718 43.302 1.00 28.27 112 VAL A CA 1
ATOM 849 C C . VAL A 1 114 ? 18.659 8.980 42.278 1.00 32.95 112 VAL A C 1
ATOM 850 O O . VAL A 1 114 ? 18.660 8.409 41.180 1.00 29.25 112 VAL A O 1
ATOM 854 N N . ILE A 1 115 ? 17.713 9.852 42.631 1.00 30.09 113 ILE A N 1
ATOM 855 C CA . ILE A 1 115 ? 16.646 10.253 41.726 1.00 32.21 113 ILE A CA 1
ATOM 856 C C . ILE A 1 115 ? 16.667 11.774 41.588 1.00 33.06 113 ILE A C 1
ATOM 857 O O . ILE A 1 115 ? 17.278 12.486 42.389 1.00 28.19 113 ILE A O 1
ATOM 862 N N . GLU A 1 116 ? 15.977 12.257 40.552 1.00 28.13 114 GLU A N 1
ATOM 863 C CA . GLU A 1 116 ? 16.067 13.657 40.131 1.00 30.50 114 GLU A CA 1
ATOM 864 C C . GLU A 1 116 ? 15.817 14.672 41.243 1.00 34.58 114 GLU A C 1
ATOM 865 O O . GLU A 1 116 ? 16.596 15.632 41.346 1.00 33.34 114 GLU A O 1
ATOM 871 N N . PRO A 1 117 ? 14.777 14.552 42.078 1.00 32.24 115 PRO A N 1
ATOM 872 C CA . PRO A 1 117 ? 14.560 15.587 43.104 1.00 38.79 115 PRO A CA 1
ATOM 873 C C . PRO A 1 117 ? 15.714 15.745 44.076 1.00 31.22 115 PRO A C 1
ATOM 874 O O . PRO A 1 117 ? 15.945 16.861 44.557 1.00 31.52 115 PRO A O 1
ATOM 878 N N . TRP A 1 118 ? 16.452 14.672 44.380 1.00 26.41 116 TRP A N 1
ATOM 879 C CA . TRP A 1 118 ? 17.546 14.782 45.339 1.00 26.88 116 TRP A CA 1
ATOM 880 C C . TRP A 1 118 ? 18.657 15.680 44.819 1.00 25.71 116 TRP A C 1
ATOM 881 O O . TRP A 1 118 ? 19.404 16.269 45.610 1.00 25.26 116 TRP A O 1
ATOM 892 N N . ILE A 1 119 ? 18.801 15.770 43.502 1.00 28.01 117 ILE A N 1
ATOM 893 C CA . ILE A 1 119 ? 19.875 16.535 42.886 1.00 28.86 117 ILE A CA 1
ATOM 894 C C . ILE A 1 119 ? 19.330 17.899 42.491 1.00 24.88 117 ILE A C 1
ATOM 895 O O . ILE A 1 119 ? 20.063 18.893 42.476 1.00 28.04 117 ILE A O 1
ATOM 900 N N . ALA A 1 120 ? 18.031 17.956 42.186 1.00 28.68 118 ALA A N 1
ATOM 901 C CA . ALA A 1 120 ? 17.424 19.209 41.751 1.00 31.30 118 ALA A CA 1
ATOM 902 C C . ALA A 1 120 ? 17.480 20.293 42.822 1.00 28.58 118 ALA A C 1
ATOM 903 O O . ALA A 1 120 ? 17.435 21.481 42.481 1.00 30.21 118 ALA A O 1
ATOM 905 N N . LYS A 1 121 ? 17.563 19.921 44.102 1.00 26.71 119 LYS A N 1
ATOM 906 C CA . LYS A 1 121 ? 17.667 20.919 45.162 1.00 29.12 119 LYS A CA 1
ATOM 907 C C . LYS A 1 121 ? 19.038 21.581 45.223 1.00 27.29 119 LYS A C 1
ATOM 908 O O . LYS A 1 121 ? 19.234 22.485 46.047 1.00 24.46 119 LYS A O 1
ATOM 914 N N . GLU A 1 122 ? 19.987 21.146 44.388 1.00 25.15 120 GLU A N 1
ATOM 915 C CA . GLU A 1 122 ? 21.255 21.842 44.215 1.00 26.60 120 GLU A CA 1
ATOM 916 C C . GLU A 1 122 ? 21.162 22.997 43.225 1.00 26.32 120 GLU A C 1
ATOM 917 O O . GLU A 1 122 ? 22.129 23.756 43.086 1.00 27.69 120 GLU A O 1
ATOM 923 N N . CYS A 1 123 ? 20.046 23.132 42.522 1.00 26.37 121 CYS A N 1
ATOM 924 C CA . CYS A 1 123 ? 19.895 24.149 41.497 1.00 26.82 121 CYS A CA 1
ATOM 925 C C . CYS A 1 123 ? 19.192 25.377 42.061 1.00 32.10 121 CYS A C 1
ATOM 926 O O . CYS A 1 123 ? 18.342 25.257 42.946 1.00 33.16 121 CYS A O 1
ATOM 929 N N . PRO A 1 124 ? 19.502 26.583 41.559 1.00 32.72 122 PRO A N 1
ATOM 930 C CA . PRO A 1 124 ? 20.469 26.841 40.494 1.00 33.13 122 PRO A CA 1
ATOM 931 C C . PRO A 1 124 ? 21.855 27.111 41.039 1.00 33.47 122 PRO A C 1
ATOM 932 O O . PRO A 1 124 ? 21.981 27.434 42.221 1.00 37.77 122 PRO A O 1
ATOM 936 N N . ALA A 1 125 ? 22.877 26.998 40.194 1.00 35.73 123 ALA A N 1
ATOM 937 C CA . ALA A 1 125 ? 24.187 27.505 40.569 1.00 37.07 123 ALA A CA 1
ATOM 938 C C . ALA A 1 125 ? 24.090 29.014 40.747 1.00 37.24 123 ALA A C 1
ATOM 939 O O . ALA A 1 125 ? 23.474 29.703 39.931 1.00 36.00 123 ALA A O 1
ATOM 941 N N . HIS A 1 126 ? 24.650 29.526 41.838 1.00 34.17 124 HIS A N 1
ATOM 942 C CA . HIS A 1 126 ? 24.479 30.930 42.180 1.00 34.37 124 HIS A CA 1
ATOM 943 C C . HIS A 1 126 ? 25.756 31.434 42.831 1.00 36.96 124 HIS A C 1
ATOM 944 O O . HIS A 1 126 ? 26.648 30.659 43.182 1.00 34.44 124 HIS A O 1
ATOM 951 N N . THR A 1 127 ? 25.843 32.750 42.988 1.00 30.92 125 THR A N 1
ATOM 952 C CA . THR A 1 127 ? 27.038 33.389 43.523 1.00 35.71 125 THR A CA 1
ATOM 953 C C . THR A 1 127 ? 26.855 33.728 44.999 1.00 34.70 125 THR A C 1
ATOM 954 O O . THR A 1 127 ? 25.814 34.264 45.395 1.00 36.59 125 THR A O 1
ATOM 958 N N . VAL A 1 128 ? 27.863 33.412 45.809 1.00 31.08 126 VAL A N 1
ATOM 959 C CA . VAL A 1 128 ? 27.905 33.800 47.214 1.00 28.82 126 VAL A CA 1
ATOM 960 C C . VAL A 1 128 ? 29.226 34.514 47.476 1.00 36.24 126 VAL A C 1
ATOM 961 O O . VAL A 1 128 ? 30.296 33.968 47.189 1.00 32.98 126 VAL A O 1
ATOM 965 N N . GLU A 1 129 ? 29.152 35.734 48.003 1.00 33.82 127 GLU A N 1
ATOM 966 C CA . GLU A 1 129 ? 30.349 36.463 48.411 1.00 30.48 127 GLU A CA 1
ATOM 967 C C . GLU A 1 129 ? 30.831 35.917 49.750 1.00 35.96 127 GLU A C 1
ATOM 968 O O . GLU A 1 129 ? 30.073 35.902 50.725 1.00 29.85 127 GLU A O 1
ATOM 974 N N . LEU A 1 130 ? 32.081 35.469 49.802 1.00 33.95 128 LEU A N 1
ATOM 975 C CA . LEU A 1 130 ? 32.679 34.946 51.026 1.00 29.10 128 LEU A CA 1
ATOM 976 C C . LEU A 1 130 ? 33.821 35.853 51.467 1.00 37.36 128 LEU A C 1
ATOM 977 O O . LEU A 1 130 ? 34.702 36.183 50.665 1.00 30.30 128 LEU A O 1
ATOM 982 N N . ALA A 1 131 ? 33.795 36.269 52.732 1.00 33.40 129 ALA A N 1
ATOM 983 C CA . ALA A 1 131 ? 34.962 36.921 53.304 1.00 31.92 129 ALA A CA 1
ATOM 984 C C . ALA A 1 131 ? 36.008 35.867 53.639 1.00 32.88 129 ALA A C 1
ATOM 985 O O . ALA A 1 131 ? 35.728 34.664 53.642 1.00 28.70 129 ALA A O 1
ATOM 987 N N . ALA A 1 132 ? 37.232 36.320 53.909 1.00 29.04 130 ALA A N 1
ATOM 988 C CA . ALA A 1 132 ? 38.302 35.376 54.208 1.00 27.14 130 ALA A CA 1
ATOM 989 C C . ALA A 1 132 ? 37.963 34.566 55.453 1.00 27.78 130 ALA A C 1
ATOM 990 O O . ALA A 1 132 ? 37.377 35.077 56.413 1.00 29.58 130 ALA A O 1
ATOM 992 N N . TYR A 1 133 ? 38.305 33.282 55.416 1.00 27.44 131 TYR A N 1
ATOM 993 C CA . TYR A 1 133 ? 38.008 32.380 56.513 1.00 27.91 131 TYR A CA 1
ATOM 994 C C . TYR A 1 133 ? 39.013 31.243 56.494 1.00 24.88 131 TYR A C 1
ATOM 995 O O . TYR A 1 133 ? 39.715 31.017 55.503 1.00 24.36 131 TYR A O 1
ATOM 1004 N N . ALA A 1 134 ? 39.089 30.538 57.613 1.00 24.01 132 ALA A N 1
ATOM 1005 C CA . ALA A 1 134 ? 39.912 29.347 57.710 1.00 22.24 132 ALA A CA 1
ATOM 1006 C C . ALA A 1 134 ? 39.017 28.158 58.027 1.00 22.23 132 ALA A C 1
ATOM 1007 O O . ALA A 1 134 ? 37.936 28.312 58.600 1.00 19.76 132 ALA A O 1
ATOM 1009 N N . LEU A 1 135 ? 39.467 26.973 57.635 1.00 20.35 133 LEU A N 1
ATOM 1010 C CA . LEU A 1 135 ? 38.706 25.756 57.851 1.00 19.68 133 LEU A CA 1
ATOM 1011 C C . LEU A 1 135 ? 39.654 24.688 58.369 1.00 16.10 133 LEU A C 1
ATOM 1012 O O . LEU A 1 135 ? 40.794 24.598 57.911 1.00 19.01 133 LEU A O 1
ATOM 1017 N N . MET A 1 136 ? 39.189 23.891 59.330 1.00 16.15 134 MET A N 1
ATOM 1018 C CA . MET A 1 136 ? 39.995 22.794 59.849 1.00 13.74 134 MET A CA 1
ATOM 1019 C C . MET A 1 136 ? 40.422 21.843 58.737 1.00 16.55 134 MET A C 1
ATOM 1020 O O . MET A 1 136 ? 39.627 21.470 57.869 1.00 17.06 134 MET A O 1
ATOM 1025 N N . ARG A 1 137 ? 41.694 21.449 58.773 1.00 16.43 135 ARG A N 1
ATOM 1026 C CA . ARG A 1 137 ? 42.191 20.512 57.774 1.00 17.20 135 ARG A CA 1
ATOM 1027 C C . ARG A 1 137 ? 41.536 19.142 57.911 1.00 14.72 135 ARG A C 1
ATOM 1028 O O . ARG A 1 137 ? 41.321 18.450 56.906 1.00 16.57 135 ARG A O 1
ATOM 1036 N N . TYR A 1 138 ? 41.197 18.740 59.138 1.00 14.82 136 TYR A N 1
ATOM 1037 C CA . TYR A 1 138 ? 40.621 17.446 59.459 1.00 14.58 136 TYR A CA 1
ATOM 1038 C C . TYR A 1 138 ? 39.259 17.624 60.117 1.00 14.99 136 TYR A C 1
ATOM 1039 O O . TYR A 1 138 ? 39.014 18.644 60.772 1.00 17.43 136 TYR A O 1
ATOM 1048 N N . PRO A 1 139 ? 38.377 16.640 60.009 1.00 17.68 137 PRO A N 1
ATOM 1049 C CA . PRO A 1 139 ? 37.162 16.662 60.823 1.00 15.53 137 PRO A CA 1
ATOM 1050 C C . PRO A 1 139 ? 37.498 16.490 62.298 1.00 16.10 137 PRO A C 1
ATOM 1051 O O . PRO A 1 139 ? 38.550 15.966 62.669 1.00 14.27 137 PRO A O 1
ATOM 1055 N N . VAL A 1 140 ? 36.581 16.966 63.151 1.00 14.77 138 VAL A N 1
ATOM 1056 C CA . VAL A 1 140 ? 36.796 16.875 64.597 1.00 15.76 138 VAL A CA 1
ATOM 1057 C C . VAL A 1 140 ? 36.820 15.409 65.024 1.00 15.95 138 VAL A C 1
ATOM 1058 O O . VAL A 1 140 ? 35.946 14.616 64.643 1.00 14.98 138 VAL A O 1
ATOM 1062 N N . SER A 1 141 ? 37.831 15.045 65.822 1.00 14.21 139 SER A N 1
ATOM 1063 C CA . SER A 1 141 ? 38.135 13.658 66.165 1.00 15.18 139 SER A CA 1
ATOM 1064 C C . SER A 1 141 ? 37.421 13.210 67.437 1.00 15.30 139 SER A C 1
ATOM 1065 O O . SER A 1 141 ? 36.900 14.011 68.208 1.00 13.42 139 SER A O 1
ATOM 1068 N N . ASN A 1 142 ? 37.426 11.892 67.652 1.00 12.50 140 ASN A N 1
ATOM 1069 C CA . ASN A 1 142 ? 36.948 11.318 68.910 1.00 13.74 140 ASN A CA 1
ATOM 1070 C C . ASN A 1 142 ? 37.682 11.907 70.104 1.00 13.02 140 ASN A C 1
ATOM 1071 O O . ASN A 1 142 ? 37.065 12.245 71.123 1.00 13.49 140 ASN A O 1
ATOM 1076 N N . LEU A 1 143 ? 39.009 12.021 70.004 1.00 12.46 141 LEU A N 1
ATOM 1077 C CA . LEU A 1 143 ? 39.783 12.558 71.122 1.00 13.22 141 LEU A CA 1
ATOM 1078 C C . LEU A 1 143 ? 39.391 14.005 71.407 1.00 18.63 141 LEU A C 1
ATOM 1079 O O . LEU A 1 143 ? 39.170 14.386 72.565 1.00 15.14 141 LEU A O 1
ATOM 1084 N N . GLU A 1 144 ? 39.294 14.831 70.360 1.00 12.56 142 GLU A N 1
ATOM 1085 C CA . GLU A 1 144 ? 38.872 16.218 70.565 1.00 13.61 142 GLU A CA 1
ATOM 1086 C C . GLU A 1 144 ? 37.486 16.285 71.202 1.00 13.73 142 GLU A C 1
ATOM 1087 O O . GLU A 1 144 ? 37.252 17.067 72.132 1.00 15.05 142 GLU A O 1
ATOM 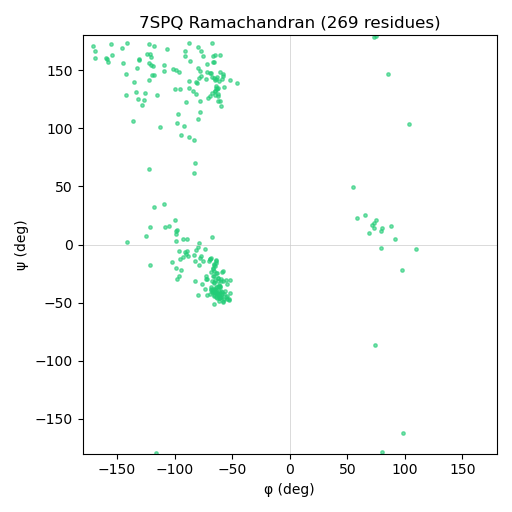1093 N N . TYR A 1 145 ? 36.543 15.478 70.702 1.00 13.37 143 TYR A N 1
ATOM 1094 C CA . TYR A 1 145 ? 35.188 15.528 71.245 1.00 12.39 143 TYR A CA 1
ATOM 1095 C C . TYR A 1 145 ? 35.165 15.089 72.706 1.00 15.48 143 TYR A C 1
ATOM 1096 O O . TYR A 1 145 ? 34.417 15.645 73.512 1.00 14.48 143 TYR A O 1
ATOM 1105 N N . ARG A 1 146 ? 35.992 14.107 73.073 1.00 12.28 144 ARG A N 1
ATOM 1106 C CA . ARG A 1 146 ? 36.063 13.708 74.479 1.00 14.13 144 ARG A CA 1
ATOM 1107 C C . ARG A 1 146 ? 36.533 14.856 75.375 1.00 14.34 144 ARG A C 1
ATOM 1108 O O . ARG A 1 146 ? 35.971 15.074 76.454 1.00 15.25 144 ARG A O 1
ATOM 1116 N N . LEU A 1 147 ? 37.571 15.600 74.959 1.00 14.69 145 LEU A N 1
ATOM 1117 C CA . LEU A 1 147 ? 38.024 16.723 75.780 1.00 14.62 145 LEU A CA 1
ATOM 1118 C C . LEU A 1 147 ? 36.903 17.742 75.978 1.00 17.31 145 LEU A C 1
ATOM 1119 O O . LEU A 1 147 ? 36.727 18.283 77.078 1.00 17.79 145 LEU A O 1
ATOM 1124 N N . PHE A 1 148 ? 36.124 17.989 74.924 1.00 15.18 146 PHE A N 1
ATOM 1125 C CA . PHE A 1 148 ? 34.942 18.845 75.012 1.00 14.80 146 PHE A CA 1
ATOM 1126 C C . PHE A 1 148 ? 33.956 18.322 76.047 1.00 16.36 146 PHE A C 1
ATOM 1127 O O . PHE A 1 148 ? 33.498 19.071 76.917 1.00 16.55 146 PHE A O 1
ATOM 1135 N N . LEU A 1 149 ? 33.626 17.029 75.973 1.00 16.28 147 LEU A N 1
ATOM 1136 C CA . LEU A 1 149 ? 32.676 16.452 76.924 1.00 13.63 147 LEU A CA 1
ATOM 1137 C C . LEU A 1 149 ? 33.181 16.561 78.356 1.00 16.02 147 LEU A C 1
ATOM 1138 O O . LEU A 1 149 ? 32.404 16.847 79.276 1.00 18.87 147 LEU A O 1
ATOM 1143 N N . GLU A 1 150 ? 34.474 16.306 78.573 1.00 17.96 148 GLU A N 1
ATOM 1144 C CA . GLU A 1 150 ? 34.987 16.324 79.940 1.00 19.16 148 GLU A CA 1
ATOM 1145 C C . GLU A 1 150 ? 35.057 17.739 80.506 1.00 21.68 148 GLU A C 1
ATOM 1146 O O . GLU A 1 150 ? 34.880 17.931 81.715 1.00 22.32 148 GLU A O 1
ATOM 1152 N N . ASP A 1 151 ? 35.266 18.743 79.658 1.00 18.27 149 ASP A N 1
ATOM 1153 C CA . ASP A 1 151 ? 35.361 20.111 80.158 1.00 17.33 149 ASP A CA 1
ATOM 1154 C C . ASP A 1 151 ? 33.995 20.754 80.383 1.00 21.76 149 ASP A C 1
ATOM 1155 O O . ASP A 1 151 ? 33.857 21.591 81.277 1.00 22.53 149 ASP A O 1
ATOM 1160 N N . THR A 1 152 ? 32.983 20.386 79.596 1.00 18.75 150 THR A N 1
ATOM 1161 C CA . THR A 1 152 ? 31.690 21.056 79.648 1.00 21.03 150 THR A CA 1
ATOM 1162 C C . THR A 1 152 ? 30.652 20.328 80.481 1.00 25.16 150 THR A C 1
ATOM 1163 O O . THR A 1 152 ? 29.667 20.952 80.896 1.00 22.35 150 THR A O 1
ATOM 1167 N N . GLY A 1 153 ? 30.827 19.037 80.723 1.00 23.13 151 GLY A N 1
ATOM 1168 C CA . GLY A 1 153 ? 29.746 18.280 81.322 1.00 24.63 151 GLY A CA 1
ATOM 1169 C C . GLY A 1 153 ? 28.571 18.039 80.397 1.00 23.78 151 GLY A C 1
ATOM 1170 O O . GLY A 1 153 ? 27.481 17.711 80.867 1.00 24.11 151 GLY A O 1
ATOM 1171 N N . SER A 1 154 ? 28.761 18.213 79.093 1.00 19.64 152 SER A N 1
ATOM 1172 C CA . SER A 1 154 ? 27.695 17.965 78.126 1.00 20.72 152 SER A CA 1
ATOM 1173 C C . SER A 1 154 ? 27.268 16.498 78.139 1.00 21.51 152 SER A C 1
ATOM 1174 O O . SER A 1 154 ? 28.093 15.603 78.329 1.00 20.81 152 SER A O 1
ATOM 1177 N N . THR A 1 155 ? 25.968 16.252 77.938 1.00 17.65 153 THR A N 1
ATOM 1178 C CA . THR A 1 155 ? 25.435 14.898 77.804 1.00 18.09 153 THR A CA 1
ATOM 1179 C C . THR A 1 155 ? 25.237 14.489 76.343 1.00 18.47 153 THR A C 1
ATOM 1180 O O . THR A 1 155 ? 24.581 13.478 76.075 1.00 17.37 153 THR A O 1
ATOM 1184 N N . GLU A 1 156 ? 25.794 15.254 75.401 1.00 17.82 154 GLU A N 1
ATOM 1185 C CA . GLU A 1 156 ? 25.643 15.027 73.959 1.00 18.31 154 GLU A CA 1
ATOM 1186 C C . GLU A 1 156 ? 26.628 13.956 73.474 1.00 17.74 154 GLU A C 1
ATOM 1187 O O . GLU A 1 156 ? 27.574 14.211 72.724 1.00 16.40 154 GLU A O 1
ATOM 1193 N N . LEU A 1 157 ? 26.362 12.692 73.900 1.00 16.12 155 LEU A N 1
ATOM 1194 C CA . LEU A 1 157 ? 27.324 11.618 73.653 1.00 16.56 155 LEU A CA 1
ATOM 1195 C C . LEU A 1 157 ? 27.169 11.076 72.230 1.00 14.33 155 LEU A C 1
ATOM 1196 O O . LEU A 1 157 ? 26.042 10.950 71.739 1.00 17.07 155 LEU A O 1
ATOM 1201 N N . PRO A 1 158 ? 28.278 10.773 71.548 1.00 14.51 156 PRO A N 1
ATOM 1202 C CA . PRO A 1 158 ? 28.197 10.298 70.152 1.00 14.94 156 PRO A CA 1
ATOM 1203 C C . PRO A 1 158 ? 27.522 8.936 70.026 1.00 16.45 156 PRO A C 1
ATOM 1204 O O . PRO A 1 158 ? 27.720 8.042 70.849 1.00 15.73 156 PRO A O 1
ATOM 1208 N N . SER A 1 159 ? 26.751 8.766 68.949 1.00 15.81 157 SER A N 1
ATOM 1209 C CA . SER A 1 159 ? 25.973 7.539 68.797 1.00 17.26 157 SER A CA 1
ATOM 1210 C C . SER A 1 159 ? 26.860 6.315 68.580 1.00 18.28 157 SER A C 1
ATOM 1211 O O . SER A 1 159 ? 26.489 5.209 68.984 1.00 18.17 157 SER A O 1
ATOM 1214 N N . SER A 1 160 ? 28.018 6.481 67.943 1.00 15.64 158 SER A N 1
ATOM 1215 C CA . SER A 1 160 ? 28.884 5.341 67.669 1.00 16.86 158 SER A CA 1
ATOM 1216 C C . SER A 1 160 ? 29.674 4.892 68.890 1.00 20.25 158 SER A C 1
ATOM 1217 O O . SER A 1 160 ? 30.307 3.832 68.837 1.00 19.40 158 SER A O 1
ATOM 1220 N N . TRP A 1 161 ? 29.688 5.682 69.965 1.00 14.50 159 TRP A N 1
ATOM 1221 C CA . TRP A 1 161 ? 30.345 5.275 71.203 1.00 13.92 159 TRP A CA 1
ATOM 1222 C C . TRP A 1 161 ? 29.415 4.324 71.940 1.00 18.27 159 TRP A C 1
ATOM 1223 O O . TRP A 1 161 ? 28.386 4.751 72.477 1.00 17.55 159 TRP A O 1
ATOM 1234 N N . ALA A 1 162 ? 29.763 3.038 71.960 1.00 16.06 160 ALA A N 1
ATOM 1235 C CA . ALA A 1 162 ? 28.866 2.033 72.522 1.00 14.87 160 ALA A CA 1
ATOM 1236 C C . ALA A 1 162 ? 28.640 2.324 73.996 1.00 16.16 160 ALA A C 1
ATOM 1237 O O . ALA A 1 162 ? 29.600 2.441 74.759 1.00 14.80 160 ALA A O 1
ATOM 1239 N N . PHE A 1 163 ? 27.374 2.479 74.381 1.00 12.88 161 PHE A N 1
ATOM 1240 C CA . PHE A 1 163 ? 26.986 2.864 75.739 1.00 15.65 161 PHE A CA 1
ATOM 1241 C C . PHE A 1 163 ? 27.582 4.207 76.161 1.00 16.39 161 PHE A C 1
ATOM 1242 O O . PHE A 1 163 ? 27.705 4.482 77.361 1.00 15.38 161 PHE A O 1
ATOM 1250 N N . GLY A 1 164 ? 27.942 5.049 75.195 1.00 16.06 162 GLY A N 1
ATOM 1251 C CA . GLY A 1 164 ? 28.513 6.356 75.479 1.00 17.01 162 GLY A CA 1
ATOM 1252 C C . GLY A 1 164 ? 29.984 6.346 75.821 1.00 16.51 162 GLY A C 1
ATOM 1253 O O . GLY A 1 164 ? 30.487 7.351 76.341 1.00 15.88 162 GLY A O 1
ATOM 1254 N N . VAL A 1 165 ? 30.683 5.238 75.556 1.00 13.07 163 VAL A N 1
ATOM 1255 C CA . VAL A 1 165 ? 32.060 5.018 75.996 1.00 16.09 163 VAL A CA 1
ATOM 1256 C C . VAL A 1 165 ? 33.021 5.405 74.878 1.00 14.15 163 VAL A C 1
ATOM 1257 O O . VAL A 1 165 ? 32.844 4.997 73.724 1.00 15.34 163 VAL A O 1
ATOM 1261 N N . TYR A 1 166 ? 34.059 6.150 75.235 1.00 13.91 164 TYR A N 1
ATOM 1262 C CA . TYR A 1 166 ? 35.073 6.587 74.282 1.00 14.35 164 TYR A CA 1
ATOM 1263 C C . TYR A 1 166 ? 35.816 5.403 73.667 1.00 15.44 164 TYR A C 1
ATOM 1264 O O . TYR A 1 166 ? 36.346 4.561 74.413 1.00 14.15 164 TYR A O 1
ATOM 1273 N N . PRO A 1 167 ? 35.905 5.311 72.304 1.00 15.55 165 PRO A N 1
ATOM 1274 C CA . PRO A 1 167 ? 36.681 4.230 71.663 1.00 19.88 165 PRO A CA 1
ATOM 1275 C C . PRO A 1 167 ? 38.148 4.589 71.489 1.00 16.36 165 PRO A C 1
ATOM 1276 O O . PRO A 1 167 ? 38.539 5.170 70.467 1.00 15.83 165 PRO A O 1
ATOM 1280 N N . ALA A 1 168 ? 38.973 4.229 72.473 1.00 14.47 166 ALA A N 1
ATOM 1281 C CA . ALA A 1 168 ? 40.303 4.822 72.555 1.00 17.74 166 ALA A CA 1
ATOM 1282 C C . ALA A 1 168 ? 41.187 4.426 71.375 1.00 15.71 166 ALA A C 1
ATOM 1283 O O . ALA A 1 168 ? 42.010 5.237 70.930 1.00 14.71 166 ALA A O 1
ATOM 1285 N N . GLU A 1 169 ? 41.024 3.212 70.828 1.00 13.02 167 GLU A N 1
ATOM 1286 C CA . GLU A 1 169 ? 41.861 2.831 69.690 1.00 16.02 167 GLU A CA 1
ATOM 1287 C C . GLU A 1 169 ? 41.584 3.693 68.464 1.00 18.92 167 GLU A C 1
ATOM 1288 O O . GLU A 1 169 ? 42.414 3.747 67.553 1.00 20.95 167 GLU A O 1
ATOM 1294 N N . ARG A 1 170 ? 40.441 4.367 68.430 1.00 13.87 168 ARG A N 1
ATOM 1295 C CA . ARG A 1 170 ? 40.052 5.241 67.330 1.00 14.84 168 ARG A CA 1
ATOM 1296 C C . ARG A 1 170 ? 40.094 6.709 67.742 1.00 14.65 168 ARG A C 1
ATOM 1297 O O . ARG A 1 170 ? 39.308 7.526 67.257 1.00 13.10 168 ARG A O 1
ATOM 1305 N N . SER A 1 171 ? 41.059 7.057 68.601 1.00 13.45 169 SER A N 1
ATOM 1306 C CA . SER A 1 171 ? 41.186 8.424 69.091 1.00 11.41 169 SER A CA 1
ATOM 1307 C C . SER A 1 171 ? 41.272 9.442 67.955 1.00 14.03 169 SER A C 1
ATOM 1308 O O . SER A 1 171 ? 40.766 10.565 68.078 1.00 13.86 169 SER A O 1
ATOM 1311 N N . ASN A 1 172 ? 41.899 9.070 66.842 1.00 12.18 170 ASN A N 1
ATOM 1312 C CA . ASN A 1 172 ? 42.169 10.006 65.759 1.00 14.91 170 ASN A CA 1
ATOM 1313 C C . ASN A 1 172 ? 41.245 9.813 64.560 1.00 13.71 170 ASN A C 1
ATOM 1314 O O . ASN A 1 172 ? 41.547 10.322 63.470 1.00 12.58 170 ASN A O 1
ATOM 1319 N N . HIS A 1 173 ? 40.126 9.083 64.737 1.00 12.66 171 HIS A N 1
ATOM 1320 C CA . HIS A 1 173 ? 39.028 9.033 63.776 1.00 14.47 171 HIS A CA 1
ATOM 1321 C C . HIS A 1 173 ? 38.051 10.171 64.030 1.00 12.74 171 HIS A C 1
ATOM 1322 O O . HIS A 1 173 ? 37.946 10.673 65.155 1.00 14.48 171 HIS A O 1
ATOM 1329 N N . PRO A 1 174 ? 37.266 10.560 63.026 1.00 12.67 172 PRO A N 1
ATOM 1330 C CA . PRO A 1 174 ? 36.223 11.573 63.262 1.00 11.87 172 PRO A CA 1
ATOM 1331 C C . PRO A 1 174 ? 35.114 11.052 64.173 1.00 13.76 172 PRO A C 1
ATOM 1332 O O . PRO A 1 174 ? 34.729 9.886 64.107 1.00 14.68 172 PRO A O 1
ATOM 1336 N N . VAL A 1 175 ? 34.580 11.948 65.015 1.00 13.33 173 VAL A N 1
ATOM 1337 C CA . VAL A 1 175 ? 33.475 11.612 65.910 1.00 13.57 173 VAL A CA 1
ATOM 1338 C C . VAL A 1 175 ? 32.169 11.570 65.117 1.00 15.47 173 VAL A C 1
ATOM 1339 O O . VAL A 1 175 ? 31.968 12.355 64.185 1.00 15.82 173 VAL A O 1
ATOM 1343 N N . TRP A 1 176 ? 31.269 10.653 65.494 1.00 13.33 174 TRP A N 1
ATOM 1344 C CA . TRP A 1 176 ? 29.937 10.512 64.897 1.00 14.56 174 TRP A CA 1
ATOM 1345 C C . TRP A 1 176 ? 29.108 9.565 65.757 1.00 13.73 174 TRP A C 1
ATOM 1346 O O . TRP A 1 176 ? 29.660 8.792 66.544 1.00 15.95 174 TRP A O 1
ATOM 1357 N N . SER A 1 177 ? 27.780 9.628 65.618 1.00 15.51 175 SER A N 1
ATOM 1358 C CA . SER A 1 177 ? 27.032 10.776 65.109 1.00 13.27 175 SER A CA 1
ATOM 1359 C C . SER A 1 177 ? 26.733 11.683 66.276 1.00 17.43 175 SER A C 1
ATOM 1360 O O . SER A 1 177 ? 26.392 11.201 67.360 1.00 16.93 175 SER A O 1
ATOM 1363 N N . VAL A 1 178 ? 26.823 12.990 66.056 1.00 16.81 176 VAL A N 1
ATOM 1364 C CA . VAL A 1 178 ? 26.358 13.965 67.032 1.00 17.89 176 VAL A CA 1
ATOM 1365 C C . VAL A 1 178 ? 25.291 14.823 66.366 1.00 18.72 176 VAL A C 1
ATOM 1366 O O . VAL A 1 178 ? 25.139 14.823 65.145 1.00 17.21 176 VAL A O 1
ATOM 1370 N N . SER A 1 179 ? 24.520 15.536 67.183 1.00 17.12 177 SER A N 1
ATOM 1371 C CA . SER A 1 179 ? 23.549 16.458 66.615 1.00 19.85 177 SER A CA 1
ATOM 1372 C C . SER A 1 179 ? 24.253 17.709 66.099 1.00 16.90 177 SER A C 1
ATOM 1373 O O . SER A 1 179 ? 25.400 18.002 66.450 1.00 18.94 177 SER A O 1
ATOM 1376 N N . ALA A 1 180 ? 23.551 18.446 65.235 1.00 18.39 178 ALA A N 1
ATOM 1377 C CA . ALA A 1 180 ? 24.103 19.704 64.748 1.00 18.53 178 ALA A CA 1
ATOM 1378 C C . ALA A 1 180 ? 24.317 20.676 65.898 1.00 19.84 178 ALA A C 1
ATOM 1379 O O . ALA A 1 180 ? 25.298 21.428 65.909 1.00 20.50 178 ALA A O 1
ATOM 1381 N N . GLU A 1 181 ? 23.431 20.651 66.892 1.00 18.60 179 GLU A N 1
ATOM 1382 C CA . GLU A 1 181 ? 23.582 21.569 68.011 1.00 21.19 179 GLU A CA 1
ATOM 1383 C C . GLU A 1 181 ? 24.731 21.174 68.924 1.00 17.11 179 GLU A C 1
ATOM 1384 O O . GLU A 1 181 ? 25.339 22.046 69.549 1.00 19.10 179 GLU A O 1
ATOM 1390 N N . ALA A 1 182 ? 25.074 19.886 68.977 1.00 15.75 180 ALA A N 1
ATOM 1391 C CA . ALA A 1 182 ? 26.290 19.482 69.676 1.00 16.47 180 ALA A CA 1
ATOM 1392 C C . ALA A 1 182 ? 27.538 19.962 68.933 1.00 17.20 180 ALA A C 1
ATOM 1393 O O . ALA A 1 182 ? 28.517 20.379 69.559 1.00 19.13 180 ALA A O 1
ATOM 1395 N N . ALA A 1 183 ? 27.524 19.907 67.595 1.00 17.90 181 ALA A N 1
ATOM 1396 C CA . ALA A 1 183 ? 28.608 20.504 66.823 1.00 18.28 181 ALA A CA 1
ATOM 1397 C C . ALA A 1 183 ? 28.716 22.000 67.096 1.00 17.73 181 ALA A C 1
ATOM 1398 O O . ALA A 1 183 ? 29.824 22.521 67.278 1.00 19.24 181 ALA A O 1
ATOM 1400 N N . ASP A 1 184 ? 27.573 22.707 67.111 1.00 17.52 182 ASP A N 1
ATOM 1401 C CA . ASP A 1 184 ? 27.551 24.128 67.479 1.00 19.15 182 ASP A CA 1
ATOM 1402 C C . ASP A 1 184 ? 28.195 24.351 68.836 1.00 20.32 182 ASP A C 1
ATOM 1403 O O . ASP A 1 184 ? 28.928 25.323 69.041 1.00 18.43 182 ASP A O 1
ATOM 1408 N N . HIS A 1 185 ? 27.851 23.493 69.791 1.00 18.09 183 HIS A N 1
ATOM 1409 C CA . HIS A 1 185 ? 28.339 23.608 71.158 1.00 20.24 183 HIS A CA 1
ATOM 1410 C C . HIS A 1 185 ? 29.851 23.425 71.220 1.00 19.75 183 HIS A C 1
ATOM 1411 O O . HIS A 1 185 ? 30.549 24.192 71.894 1.00 17.68 183 HIS A O 1
ATOM 1418 N N . TYR A 1 186 ? 30.372 22.417 70.515 1.00 17.14 184 TYR A N 1
ATOM 1419 C CA . TYR A 1 186 ? 31.816 22.229 70.427 1.00 17.35 184 TYR A CA 1
ATOM 1420 C C . TYR A 1 186 ? 32.499 23.498 69.931 1.00 18.13 184 TYR A C 1
ATOM 1421 O O . TYR A 1 186 ? 33.510 23.929 70.487 1.00 17.99 184 TYR A O 1
ATOM 1430 N N . ALA A 1 187 ? 31.966 24.095 68.863 1.00 18.98 185 ALA A N 1
ATOM 1431 C CA . ALA A 1 187 ? 32.569 25.304 68.310 1.00 19.22 185 ALA A CA 1
ATOM 1432 C C . ALA A 1 187 ? 32.567 26.446 69.319 1.00 21.36 185 ALA A C 1
ATOM 1433 O O . ALA A 1 187 ? 33.571 27.157 69.450 1.00 19.88 185 ALA A O 1
ATOM 1435 N N . ARG A 1 188 ? 31.449 26.652 70.036 1.00 19.36 186 ARG A N 1
ATOM 1436 C CA . ARG A 1 188 ? 31.406 27.726 71.034 1.00 21.20 186 ARG A CA 1
ATOM 1437 C C . ARG A 1 188 ? 32.397 27.474 72.158 1.00 20.29 186 ARG A C 1
ATOM 1438 O O . ARG A 1 188 ? 33.020 28.415 72.674 1.00 23.88 186 ARG A O 1
ATOM 1446 N N . TRP A 1 189 ? 32.520 26.215 72.578 1.00 19.95 187 TRP A N 1
ATOM 1447 C CA . TRP A 1 189 ? 33.453 25.862 73.641 1.00 21.72 187 TRP A CA 1
ATOM 1448 C C . TRP A 1 189 ? 34.886 26.180 73.231 1.00 20.09 187 TRP A C 1
ATOM 1449 O O . TRP A 1 189 ? 35.636 26.810 73.988 1.00 24.91 187 TRP A O 1
ATOM 1460 N N . LEU A 1 190 ? 35.285 25.748 72.027 1.00 19.92 188 LEU A N 1
ATOM 1461 C CA . LEU A 1 190 ? 36.654 25.989 71.582 1.00 23.35 188 LEU A CA 1
ATOM 1462 C C . LEU A 1 190 ? 36.901 27.473 71.374 1.00 19.40 188 LEU A C 1
ATOM 1463 O O . LEU A 1 190 ? 37.987 27.975 71.689 1.00 24.95 188 LEU A O 1
ATOM 1468 N N . ALA A 1 191 ? 35.904 28.194 70.849 1.00 21.44 189 ALA A N 1
ATOM 1469 C CA . ALA A 1 191 ? 36.027 29.645 70.712 1.00 21.39 189 ALA A CA 1
ATOM 1470 C C . ALA A 1 191 ? 36.310 30.300 72.059 1.00 28.84 189 ALA A C 1
ATOM 1471 O O . ALA A 1 191 ? 37.190 31.163 72.174 1.00 29.09 189 ALA A O 1
ATOM 1473 N N . GLN A 1 192 ? 35.555 29.912 73.089 1.00 28.29 190 GLN A N 1
ATOM 1474 C CA . GLN A 1 192 ? 35.761 30.474 74.421 1.00 32.62 190 GLN A CA 1
ATOM 1475 C C . GLN A 1 192 ? 37.110 30.058 74.992 1.00 35.26 190 GLN A C 1
ATOM 1476 O O . GLN A 1 192 ? 37.794 30.863 75.633 1.00 32.37 190 GLN A O 1
ATOM 1482 N N . LYS A 1 193 ? 37.510 28.807 74.761 1.00 28.70 191 LYS A N 1
ATOM 1483 C CA . LYS A 1 193 ? 38.783 28.307 75.274 1.00 32.34 191 LYS A CA 1
ATOM 1484 C C . LYS A 1 193 ? 39.963 29.059 74.674 1.00 33.65 191 LYS A C 1
ATOM 1485 O O . LYS A 1 193 ? 40.924 29.386 75.380 1.00 34.72 191 LYS A O 1
ATOM 1491 N N . THR A 1 194 ? 39.910 29.339 73.372 1.00 28.80 192 THR A N 1
ATOM 1492 C CA . THR A 1 194 ? 41.063 29.821 72.620 1.00 29.21 192 THR A CA 1
ATOM 1493 C C . THR A 1 194 ? 41.031 31.312 72.344 1.00 28.48 192 THR A C 1
ATOM 1494 O O . THR A 1 194 ? 42.064 31.870 71.950 1.00 29.92 192 THR A O 1
ATOM 1498 N N . GLY A 1 195 ? 39.882 31.962 72.520 1.00 26.47 193 GLY A N 1
ATOM 1499 C CA . GLY A 1 195 ? 39.721 33.354 72.143 1.00 27.00 193 GLY A CA 1
ATOM 1500 C C . GLY A 1 195 ? 39.631 33.591 70.655 1.00 32.29 193 GLY A C 1
ATOM 1501 O O . GLY A 1 195 ? 39.771 34.734 70.214 1.00 34.57 193 GLY A O 1
ATOM 1502 N N . ARG A 1 196 ? 39.413 32.545 69.867 1.00 26.64 194 ARG A N 1
ATOM 1503 C CA . ARG A 1 196 ? 39.367 32.623 68.418 1.00 29.45 194 ARG A CA 1
ATOM 1504 C C . ARG A 1 196 ? 37.936 32.424 67.929 1.00 28.08 194 ARG A C 1
ATOM 1505 O O . ARG A 1 196 ? 37.116 31.795 68.600 1.00 26.29 194 ARG A O 1
ATOM 1513 N N . ALA A 1 197 ? 37.642 32.967 66.745 1.00 25.78 195 ALA A N 1
ATOM 1514 C CA . ALA A 1 197 ? 36.273 33.002 66.225 1.00 22.79 195 ALA A CA 1
ATOM 1515 C C . ALA A 1 197 ? 35.895 31.685 65.537 1.00 22.90 195 ALA A C 1
ATOM 1516 O O . ALA A 1 197 ? 35.576 31.637 64.348 1.00 24.60 195 ALA A O 1
ATOM 1518 N N . PHE A 1 198 ? 35.916 30.602 66.311 1.00 22.98 196 PHE A N 1
ATOM 1519 C CA . PHE A 1 198 ? 35.521 29.300 65.784 1.00 20.27 196 PHE A CA 1
ATOM 1520 C C . PHE A 1 198 ? 34.001 29.193 65.708 1.00 22.07 196 PHE A C 1
ATOM 1521 O O . PHE A 1 198 ? 33.272 29.769 66.520 1.00 24.03 196 PHE A O 1
ATOM 1529 N N . ARG A 1 199 ? 33.534 28.429 64.728 1.00 20.06 197 ARG A N 1
ATOM 1530 C CA . ARG A 1 199 ? 32.121 28.316 64.381 1.00 18.99 197 ARG A CA 1
ATOM 1531 C C . ARG A 1 199 ? 32.018 27.189 63.368 1.00 22.29 197 ARG A C 1
ATOM 1532 O O . ARG A 1 199 ? 33.034 26.686 62.885 1.00 20.52 197 ARG A O 1
ATOM 1540 N N . LEU A 1 200 ? 30.774 26.786 63.045 1.00 18.71 198 LEU A N 1
ATOM 1541 C CA . LEU A 1 200 ? 30.682 25.887 61.898 1.00 19.46 198 LEU A CA 1
ATOM 1542 C C . LEU A 1 200 ? 30.769 26.690 60.601 1.00 18.62 198 LEU A C 1
ATOM 1543 O O . LEU A 1 200 ? 30.389 27.866 60.563 1.00 19.63 198 LEU A O 1
ATOM 1548 N N . PRO A 1 201 ? 31.260 26.086 59.519 1.00 18.86 199 PRO A N 1
ATOM 1549 C CA . PRO A 1 201 ? 31.225 26.776 58.226 1.00 18.96 199 PRO A CA 1
ATOM 1550 C C . PRO A 1 201 ? 29.797 26.917 57.739 1.00 20.48 199 PRO A C 1
ATOM 1551 O O . PRO A 1 201 ? 28.949 26.064 57.996 1.00 21.58 199 PRO A O 1
ATOM 1555 N N . SER A 1 202 ? 29.535 28.006 57.021 1.00 18.11 200 SER A N 1
ATOM 1556 C CA . SER A 1 202 ? 28.294 28.078 56.270 1.00 21.19 200 SER A CA 1
ATOM 1557 C C . SER A 1 202 ? 28.293 27.004 55.182 1.00 19.97 200 SER A C 1
ATOM 1558 O O . SER A 1 202 ? 29.337 26.451 54.822 1.00 22.75 200 SER A O 1
ATOM 1561 N N . GLU A 1 203 ? 27.103 26.703 54.649 1.00 20.79 201 GLU A N 1
ATOM 1562 C CA . GLU A 1 203 ? 27.046 25.732 53.559 1.00 19.48 201 GLU A CA 1
ATOM 1563 C C . GLU A 1 203 ? 27.891 26.201 52.376 1.00 23.59 201 GLU A C 1
ATOM 1564 O O . GLU A 1 203 ? 28.614 25.405 51.765 1.00 21.80 201 GLU A O 1
ATOM 1570 N N . ALA A 1 204 ? 27.839 27.497 52.060 1.00 21.47 202 ALA A N 1
ATOM 1571 C CA . ALA A 1 204 ? 28.651 28.025 50.965 1.00 25.52 202 ALA A CA 1
ATOM 1572 C C . ALA A 1 204 ? 30.143 27.940 51.277 1.00 21.88 202 ALA A C 1
ATOM 1573 O O . ALA A 1 204 ? 30.949 27.627 50.391 1.00 22.65 202 ALA A O 1
ATOM 1575 N N . GLU A 1 205 ? 30.538 28.223 52.523 1.00 20.30 203 GLU A N 1
ATOM 1576 C CA . GLU A 1 205 ? 31.945 28.087 52.902 1.00 20.98 203 GLU A CA 1
ATOM 1577 C C . GLU A 1 205 ? 32.423 26.649 52.758 1.00 24.66 203 GLU A C 1
ATOM 1578 O O . GLU A 1 205 ? 33.559 26.399 52.329 1.00 21.45 203 GLU A O 1
ATOM 1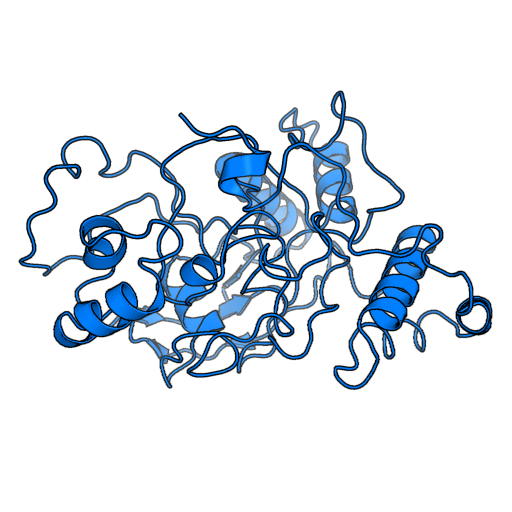584 N N . TRP A 1 206 ? 31.576 25.686 53.127 1.00 19.20 204 TRP A N 1
ATOM 1585 C CA . TRP A 1 206 ? 31.968 24.286 53.017 1.00 19.30 204 TRP A CA 1
ATOM 1586 C C . TRP A 1 206 ? 32.145 23.885 51.558 1.00 21.02 204 TRP A C 1
ATOM 1587 O O . TRP A 1 206 ? 33.177 23.315 51.182 1.00 21.50 204 TRP A O 1
ATOM 1598 N N . GLU A 1 207 ? 31.145 24.170 50.720 1.00 19.99 205 GLU A N 1
ATOM 1599 C CA . GLU A 1 207 ? 31.214 23.761 49.319 1.00 21.74 205 GLU A CA 1
ATOM 1600 C C . GLU A 1 207 ? 32.382 24.426 48.599 1.00 20.83 205 GLU A C 1
ATOM 1601 O O . GLU A 1 207 ? 33.104 23.770 47.840 1.00 21.11 205 GLU A O 1
ATOM 1607 N N . TYR A 1 208 ? 32.603 25.720 48.843 1.00 22.13 206 TYR A N 1
ATOM 1608 C CA . TYR A 1 208 ? 33.711 26.408 48.182 1.00 23.07 206 TYR A CA 1
ATOM 1609 C C . TYR A 1 208 ? 35.060 25.840 48.615 1.00 25.03 206 TYR A C 1
ATOM 1610 O O . TYR A 1 208 ? 35.988 25.720 47.799 1.00 22.65 206 TYR A O 1
ATOM 1619 N N . ALA A 1 209 ? 35.191 25.486 49.897 1.00 21.74 207 ALA A N 1
ATOM 1620 C CA . ALA A 1 209 ? 36.430 24.885 50.377 1.00 23.43 207 ALA A CA 1
ATOM 1621 C C . ALA A 1 209 ? 36.681 23.532 49.734 1.00 23.77 207 ALA A C 1
ATOM 1622 O O . ALA A 1 209 ? 37.837 23.146 49.540 1.00 21.17 207 ALA A O 1
ATOM 1624 N N . ALA A 1 210 ? 35.618 22.805 49.392 1.00 21.09 208 ALA A N 1
ATOM 1625 C CA . ALA A 1 210 ? 35.771 21.521 48.724 1.00 18.78 208 ALA A CA 1
ATOM 1626 C C . ALA A 1 210 ? 36.036 21.692 47.232 1.00 20.21 208 ALA A C 1
ATOM 1627 O O . ALA A 1 210 ? 36.909 21.021 46.674 1.00 24.33 208 ALA A O 1
ATOM 1629 N N . ALA A 1 211 ? 35.305 22.592 46.576 1.00 21.45 209 ALA A N 1
ATOM 1630 C CA . ALA A 1 211 ? 35.290 22.658 45.118 1.00 22.74 209 ALA A CA 1
ATOM 1631 C C . ALA A 1 211 ? 36.248 23.684 44.532 1.00 29.04 209 ALA A C 1
ATOM 1632 O O . ALA A 1 211 ? 36.667 23.526 43.381 1.00 26.24 209 ALA A O 1
ATOM 1634 N N . GLY A 1 212 ? 36.577 24.745 45.275 1.00 31.22 210 GLY A N 1
ATOM 1635 C CA . GLY A 1 212 ? 37.432 25.800 44.759 1.00 27.75 210 GLY A CA 1
ATOM 1636 C C . GLY A 1 212 ? 36.715 26.708 43.777 1.00 28.42 210 GLY A C 1
ATOM 1637 O O . GLY A 1 212 ? 35.530 26.552 43.472 1.00 33.54 210 GLY A O 1
ATOM 1638 N N . GLY A 1 213 ? 37.463 27.697 43.278 1.00 30.78 211 GLY A N 1
ATOM 1639 C CA . GLY A 1 213 ? 36.935 28.575 42.246 1.00 33.78 211 GLY A CA 1
ATOM 1640 C C . GLY A 1 213 ? 36.684 27.873 40.930 1.00 34.33 211 GLY A C 1
ATOM 1641 O O . GLY A 1 213 ? 35.895 28.362 40.117 1.00 38.94 211 GLY A O 1
ATOM 1642 N N . ALA A 1 214 ? 37.328 26.728 40.706 1.00 34.88 212 ALA A N 1
ATOM 1643 C CA . ALA A 1 214 ? 37.061 25.931 39.517 1.00 35.99 212 ALA A CA 1
ATOM 1644 C C . ALA A 1 214 ? 35.764 25.134 39.618 1.00 33.13 212 ALA A C 1
ATOM 1645 O O . ALA A 1 214 ? 35.324 24.571 38.610 1.00 36.98 212 ALA A O 1
ATOM 1647 N N . ALA A 1 215 ? 35.144 25.080 40.797 1.00 29.60 213 ALA A N 1
ATOM 1648 C CA . ALA A 1 215 ? 33.875 24.376 40.992 1.00 30.83 213 ALA A CA 1
ATOM 1649 C C . ALA A 1 215 ? 33.980 22.918 40.540 1.00 33.10 213 ALA A C 1
ATOM 1650 O O . ALA A 1 215 ? 33.152 22.418 39.777 1.00 31.86 213 ALA A O 1
ATOM 1652 N N . ARG A 1 216 ? 35.031 22.242 41.002 1.00 26.31 214 ARG A N 1
ATOM 1653 C CA . ARG A 1 216 ? 35.209 20.828 40.708 1.00 27.58 214 ARG A CA 1
ATOM 1654 C C . ARG A 1 216 ? 34.019 20.017 41.204 1.00 24.98 214 ARG A C 1
ATOM 1655 O O . ARG A 1 216 ? 33.411 20.331 42.231 1.00 25.73 214 ARG A O 1
ATOM 1663 N N . GLU A 1 217 ? 33.693 18.947 40.476 1.00 24.28 215 GLU A N 1
ATOM 1664 C CA . GLU A 1 217 ? 32.590 18.100 40.919 1.00 26.25 215 GLU A CA 1
ATOM 1665 C C . GLU A 1 217 ? 32.907 17.414 42.245 1.00 23.23 215 GLU A C 1
ATOM 1666 O O . GLU A 1 217 ? 32.027 17.282 43.109 1.00 23.81 215 GLU A O 1
ATOM 1672 N N . TYR A 1 218 ? 34.146 16.955 42.415 1.00 22.11 216 TYR A N 1
ATOM 1673 C CA . TYR A 1 218 ? 34.662 16.366 43.641 1.00 23.16 216 TYR A CA 1
ATOM 1674 C C . TYR A 1 218 ? 35.853 17.186 44.116 1.00 23.32 216 TYR A C 1
ATOM 1675 O O . TYR A 1 218 ? 36.443 17.937 43.330 1.00 23.52 216 TYR A O 1
ATOM 1684 N N . PRO A 1 219 ? 36.247 17.065 45.391 1.00 23.15 217 PRO A N 1
ATOM 1685 C CA . PRO A 1 219 ? 37.425 17.823 45.845 1.00 19.89 217 PRO A CA 1
ATOM 1686 C C . PRO A 1 219 ? 38.654 17.562 45.005 1.00 23.53 217 PRO A C 1
ATOM 1687 O O . PRO A 1 219 ? 39.481 18.464 44.832 1.00 23.67 217 PRO A O 1
ATOM 1691 N N . TRP A 1 220 ? 38.782 16.361 44.449 1.00 21.06 218 TRP A N 1
ATOM 1692 C CA . TRP A 1 220 ? 39.971 15.975 43.703 1.00 23.70 218 TRP A CA 1
ATOM 1693 C C . TRP A 1 220 ? 39.848 16.154 42.194 1.00 29.22 218 TRP A C 1
ATOM 1694 O O . TRP A 1 220 ? 40.839 15.952 41.487 1.00 26.10 218 TRP A O 1
ATOM 1705 N N . GLY A 1 221 ? 38.690 16.514 41.678 1.00 27.65 219 GLY A N 1
ATOM 1706 C CA . GLY A 1 221 ? 38.595 16.658 40.235 1.00 25.96 219 GLY A CA 1
ATOM 1707 C C . GLY A 1 221 ? 37.194 16.335 39.743 1.00 28.89 219 GLY A C 1
ATOM 1708 O O . GLY A 1 221 ? 36.225 16.418 40.493 1.00 29.25 219 GLY A O 1
ATOM 1709 N N A ASP A 1 222 ? 37.114 15.946 38.473 0.51 28.81 220 ASP A N 1
ATOM 1710 N N B ASP A 1 222 ? 37.132 15.931 38.471 0.49 28.82 220 ASP A N 1
ATOM 1711 C CA A ASP A 1 222 ? 35.825 15.845 37.802 0.51 31.82 220 ASP A CA 1
ATOM 1712 C CA B ASP A 1 222 ? 35.882 15.834 37.725 0.49 31.89 220 ASP A CA 1
ATOM 1713 C C A ASP A 1 222 ? 35.201 14.455 37.855 0.51 31.93 220 ASP A C 1
ATOM 1714 C C B ASP A 1 222 ? 35.267 14.438 37.696 0.49 32.02 220 ASP A C 1
ATOM 1715 O O A ASP A 1 222 ? 34.000 14.328 37.595 0.51 34.35 220 ASP A O 1
ATOM 1716 O O B ASP A 1 222 ? 34.141 14.291 37.209 0.49 34.43 220 ASP A O 1
ATOM 1725 N N . ALA A 1 223 ? 35.963 13.415 38.182 1.00 27.98 221 ALA A N 1
ATOM 1726 C CA . ALA A 1 223 ? 35.459 12.048 38.139 1.00 27.42 221 ALA A CA 1
ATOM 1727 C C . ALA A 1 223 ? 35.633 11.372 39.489 1.00 28.92 221 ALA A C 1
ATOM 1728 O O . ALA A 1 223 ? 36.639 11.573 40.176 1.00 26.37 221 ALA A O 1
ATOM 1730 N N . PHE A 1 224 ? 34.654 10.557 39.862 1.00 25.00 222 PHE A N 1
ATOM 1731 C CA . PHE A 1 224 ? 34.741 9.873 41.138 1.00 25.32 222 PHE A CA 1
ATOM 1732 C C . PHE A 1 224 ? 35.907 8.889 41.147 1.00 24.31 222 PHE A C 1
ATOM 1733 O O . PHE A 1 224 ? 36.181 8.209 40.155 1.00 25.21 222 PHE A O 1
ATOM 1741 N N . ASP A 1 225 ? 36.588 8.815 42.284 1.00 24.38 223 ASP A N 1
ATOM 1742 C CA . ASP A 1 225 ? 37.762 7.969 42.469 1.00 29.62 223 ASP A CA 1
ATOM 1743 C C . ASP A 1 225 ? 37.625 7.274 43.814 1.00 20.47 223 ASP A C 1
ATOM 1744 O O . ASP A 1 225 ? 37.806 7.906 44.864 1.00 24.71 223 ASP A O 1
ATOM 1749 N N . PRO A 1 226 ? 37.309 5.978 43.824 1.00 24.02 224 PRO A N 1
ATOM 1750 C CA . PRO A 1 226 ? 37.057 5.292 45.101 1.00 24.79 224 PRO A CA 1
ATOM 1751 C C . PRO A 1 226 ? 38.264 5.229 46.006 1.00 24.36 224 PRO A C 1
ATOM 1752 O O . PRO A 1 226 ? 38.101 4.919 47.189 1.00 28.93 224 PRO A O 1
ATOM 1756 N N . ALA A 1 227 ? 39.465 5.521 45.501 1.00 22.86 225 ALA A N 1
ATOM 1757 C CA . ALA A 1 227 ? 40.654 5.562 46.340 1.00 19.28 225 ALA A CA 1
ATOM 1758 C C . ALA A 1 227 ? 40.936 6.943 46.915 1.00 23.24 225 ALA A C 1
ATOM 1759 O O . ALA A 1 227 ? 41.860 7.085 47.721 1.00 23.34 225 ALA A O 1
ATOM 1761 N N . ALA A 1 228 ? 40.183 7.968 46.515 1.00 19.66 226 ALA A N 1
ATOM 1762 C CA . ALA A 1 228 ? 40.449 9.320 46.990 1.00 18.64 226 ALA A CA 1
ATOM 1763 C C . ALA A 1 228 ? 39.701 9.658 48.267 1.00 18.24 226 ALA A C 1
ATOM 1764 O O . ALA A 1 228 ? 39.956 10.714 48.859 1.00 19.85 226 ALA A O 1
ATOM 1766 N N . ALA A 1 229 ? 38.794 8.800 48.714 1.00 15.33 227 ALA A N 1
ATOM 1767 C CA . ALA A 1 229 ? 38.012 9.115 49.900 1.00 15.16 227 ALA A CA 1
ATOM 1768 C C . ALA A 1 229 ? 37.487 7.827 50.503 1.00 17.36 227 ALA A C 1
ATOM 1769 O O . ALA A 1 229 ? 37.355 6.807 49.821 1.00 18.73 227 ALA A O 1
ATOM 1771 N N . ASN A 1 230 ? 37.175 7.894 51.797 1.00 14.98 228 ASN A N 1
ATOM 1772 C CA . ASN A 1 230 ? 36.585 6.754 52.490 1.00 15.15 228 ASN A CA 1
ATOM 1773 C C . ASN A 1 230 ? 35.083 6.753 52.223 1.00 15.63 228 ASN A C 1
ATOM 1774 O O . ASN A 1 230 ? 34.300 7.349 52.964 1.00 15.42 228 ASN A O 1
ATOM 1779 N N . THR A 1 231 ? 34.671 6.080 51.153 1.00 16.94 229 THR A N 1
ATOM 1780 C CA . THR A 1 231 ? 33.261 5.866 50.852 1.00 12.05 229 THR A CA 1
ATOM 1781 C C . THR A 1 231 ? 33.017 4.367 50.763 1.00 18.91 229 THR A C 1
ATOM 1782 O O . THR A 1 231 ? 33.954 3.568 50.793 1.00 15.83 229 THR A O 1
ATOM 1786 N N . VAL A 1 232 ? 31.743 3.979 50.648 1.00 17.15 230 VAL A N 1
ATOM 1787 C CA . VAL A 1 232 ? 31.393 2.567 50.803 1.00 17.54 230 VAL A CA 1
ATOM 1788 C C . VAL A 1 232 ? 31.773 1.711 49.600 1.00 19.23 230 VAL A C 1
ATOM 1789 O O . VAL A 1 232 ? 31.810 0.484 49.724 1.00 16.84 230 VAL A O 1
ATOM 1793 N N . GLU A 1 233 ? 32.098 2.313 48.451 1.00 17.86 231 GLU A N 1
ATOM 1794 C CA . GLU A 1 233 ? 32.454 1.519 47.275 1.00 19.22 231 GLU A CA 1
ATOM 1795 C C . GLU A 1 233 ? 33.645 0.610 47.554 1.00 21.60 231 GLU A C 1
ATOM 1796 O O . GLU A 1 233 ? 33.626 -0.586 47.220 1.00 22.35 231 GLU A O 1
ATOM 1802 N N . ALA A 1 234 ? 34.701 1.168 48.140 1.00 19.75 232 ALA A N 1
ATOM 1803 C CA . ALA A 1 234 ? 35.932 0.424 48.375 1.00 21.37 232 ALA A CA 1
ATOM 1804 C C . ALA A 1 234 ? 36.594 0.749 49.706 1.00 23.17 232 ALA A C 1
ATOM 1805 O O . ALA A 1 234 ? 37.676 0.215 49.982 1.00 21.10 232 ALA A O 1
ATOM 1807 N N . GLY A 1 235 ? 35.996 1.605 50.534 1.00 17.02 233 GLY A N 1
ATOM 1808 C CA . GLY A 1 235 ? 36.539 1.928 51.829 1.00 16.63 233 GLY A CA 1
ATOM 1809 C C . GLY A 1 235 ? 36.480 0.741 52.767 1.00 17.86 233 GLY A C 1
ATOM 1810 O O . GLY A 1 235 ? 35.910 -0.307 52.446 1.00 18.88 233 GLY A O 1
ATOM 1811 N N . PRO A 1 236 ? 37.085 0.887 53.948 1.00 15.56 234 PRO A N 1
ATOM 1812 C CA . PRO A 1 236 ? 37.204 -0.238 54.883 1.00 16.99 234 PRO A CA 1
ATOM 1813 C C . PRO A 1 236 ? 35.940 -0.541 55.677 1.00 15.67 234 PRO A C 1
ATOM 1814 O O . PRO A 1 236 ? 35.961 -1.476 56.490 1.00 16.74 234 PRO A O 1
ATOM 1818 N N . LEU A 1 237 ? 34.852 0.200 55.450 1.00 14.80 235 LEU A N 1
ATOM 1819 C CA . LEU A 1 237 ? 33.536 -0.012 56.070 1.00 15.28 235 LEU A CA 1
ATOM 1820 C C . LEU A 1 237 ? 33.509 0.414 57.540 1.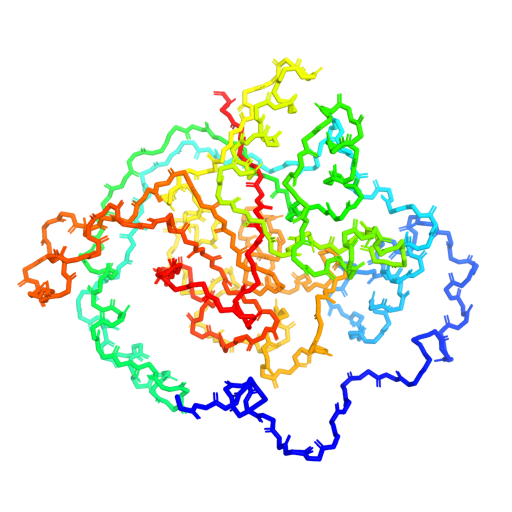00 13.81 235 LEU A C 1
ATOM 1821 O O . LEU A 1 237 ? 32.611 0.018 58.291 1.00 16.12 235 LEU A O 1
ATOM 1826 N N . SER A 1 238 ? 34.478 1.233 57.952 1.00 15.35 236 SER A N 1
ATOM 1827 C CA . SER A 1 238 ? 34.436 1.977 59.205 1.00 16.97 236 SER A CA 1
ATOM 1828 C C . SER A 1 238 ? 35.029 3.345 58.924 1.00 12.78 236 SER A C 1
ATOM 1829 O O . SER A 1 238 ? 35.544 3.592 57.828 1.00 12.06 236 SER A O 1
ATOM 1832 N N . THR A 1 239 ? 34.969 4.237 59.914 1.00 13.09 237 THR A N 1
ATOM 1833 C CA . THR A 1 239 ? 35.764 5.455 59.787 1.00 12.58 237 THR A CA 1
ATOM 1834 C C . THR A 1 239 ? 37.244 5.103 59.684 1.00 13.83 237 THR A C 1
ATOM 1835 O O . THR A 1 239 ? 37.675 3.995 60.023 1.00 12.47 237 THR A O 1
ATOM 1839 N N . THR A 1 240 ? 38.029 6.066 59.225 1.00 14.16 238 THR A N 1
ATOM 1840 C CA . THR A 1 240 ? 39.476 5.934 59.184 1.00 13.89 238 THR A CA 1
ATOM 1841 C C . THR A 1 240 ? 40.122 7.054 59.9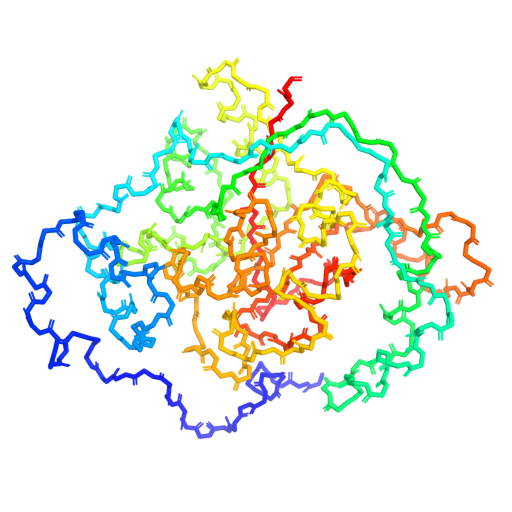89 1.00 13.91 238 THR A C 1
ATOM 1842 O O . THR A 1 240 ? 39.514 8.115 60.187 1.00 13.46 238 THR A O 1
ATOM 1846 N N . PRO A 1 241 ? 41.351 6.850 60.469 1.00 13.27 239 PRO A N 1
ATOM 1847 C CA . PRO A 1 241 ? 42.137 7.974 61.001 1.00 12.65 239 PRO A CA 1
ATOM 1848 C C . PRO A 1 241 ? 42.066 9.163 60.052 1.00 16.70 239 PRO A C 1
ATOM 1849 O O . PRO A 1 241 ? 42.079 8.995 58.830 1.00 13.82 239 PRO A O 1
ATOM 1853 N N . VAL A 1 242 ? 41.941 10.377 60.606 1.00 13.78 240 VAL A N 1
ATOM 1854 C CA . VAL A 1 242 ? 41.789 11.536 59.729 1.00 14.81 240 VAL A CA 1
ATOM 1855 C C . VAL A 1 242 ? 42.982 11.635 58.786 1.00 15.30 240 VAL A C 1
ATOM 1856 O O . VAL A 1 242 ? 44.121 11.283 59.134 1.00 14.42 240 VAL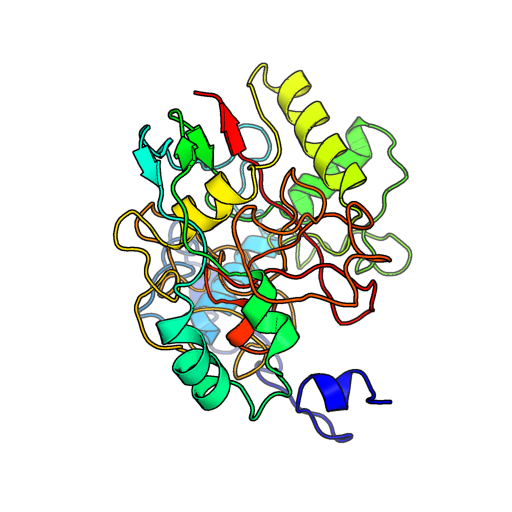 A O 1
ATOM 1860 N N . GLY A 1 243 ? 42.714 12.083 57.560 1.00 15.91 241 GLY A N 1
ATOM 1861 C CA . GLY A 1 243 ? 43.794 12.452 56.665 1.00 16.19 241 GLY A CA 1
ATOM 1862 C C . GLY A 1 243 ? 44.507 11.320 55.949 1.00 19.09 241 GLY A C 1
ATOM 1863 O O . GLY A 1 243 ? 45.543 11.571 55.330 1.00 18.50 241 GLY A O 1
ATOM 1864 N N . ILE A 1 244 ? 43.999 10.090 55.969 1.00 15.23 242 ILE A N 1
ATOM 1865 C CA . ILE A 1 244 ? 44.716 9.001 55.303 1.00 13.54 242 ILE A CA 1
ATOM 1866 C C . ILE A 1 244 ? 44.127 8.691 53.927 1.00 16.30 242 ILE A C 1
ATOM 1867 O O . ILE A 1 244 ? 44.401 7.632 53.353 1.00 15.30 242 ILE A O 1
ATOM 1872 N N . PHE A 1 245 ? 43.397 9.641 53.346 1.00 14.85 243 PHE A N 1
ATOM 1873 C CA . PHE A 1 245 ? 43.050 9.618 51.928 1.00 16.02 243 PHE A CA 1
ATOM 1874 C C . PHE A 1 245 ? 43.574 10.892 51.277 1.00 17.59 243 PHE A C 1
ATOM 1875 O O . PHE A 1 245 ? 42.798 11.744 50.821 1.00 17.69 243 PHE A O 1
ATOM 1883 N N . PRO A 1 246 ? 44.902 11.053 51.238 1.00 18.07 244 PRO A N 1
ATOM 1884 C CA . PRO A 1 246 ? 45.482 12.311 50.739 1.00 19.42 244 PRO A CA 1
ATOM 1885 C C . PRO A 1 246 ? 45.179 12.584 49.280 1.00 22.44 244 PRO A C 1
ATOM 1886 O O . PRO A 1 246 ? 45.201 13.748 48.859 1.00 19.52 244 PRO A O 1
ATOM 1890 N N . ALA A 1 247 ? 44.908 11.552 48.480 1.00 20.35 245 ALA A N 1
ATOM 1891 C CA . ALA A 1 247 ? 44.574 11.807 47.079 1.00 23.55 245 ALA A CA 1
ATOM 1892 C C . ALA A 1 247 ? 43.282 12.599 46.923 1.00 18.68 245 ALA A C 1
ATOM 1893 O O . ALA A 1 247 ? 43.034 13.152 45.841 1.00 21.67 245 ALA A O 1
ATOM 1895 N N . GLY A 1 248 ? 42.463 12.678 47.966 1.00 18.81 246 GLY A N 1
ATOM 1896 C CA . GLY A 1 248 ? 41.222 13.424 47.934 1.00 19.08 246 GLY A CA 1
ATOM 1897 C C . GLY A 1 248 ? 41.278 14.805 48.552 1.00 20.78 246 GLY A C 1
ATOM 1898 O O . GLY A 1 248 ? 40.221 15.413 48.761 1.00 21.05 246 GLY A O 1
ATOM 1899 N N . ARG A 1 249 ? 42.469 15.320 48.849 1.00 19.12 247 ARG A N 1
ATOM 1900 C CA . ARG A 1 249 ? 42.604 16.637 49.464 1.00 20.43 247 ARG A CA 1
ATOM 1901 C C . ARG A 1 249 ? 42.089 17.719 48.517 1.00 21.10 247 ARG A C 1
ATOM 1902 O O . ARG A 1 249 ? 42.252 17.623 47.298 1.00 21.92 247 ARG A O 1
ATOM 1910 N N . SER A 1 250 ? 41.436 18.743 49.072 1.00 18.81 248 SER A N 1
ATOM 1911 C CA . SER A 1 250 ? 40.899 19.787 48.212 1.00 19.30 248 SER A CA 1
ATOM 1912 C C . SER A 1 250 ? 42.004 20.761 47.810 1.00 19.66 248 SER A C 1
ATOM 1913 O O . SER A 1 250 ? 43.115 20.743 48.348 1.00 20.15 248 SER A O 1
ATOM 1916 N N . VAL A 1 251 ? 41.680 21.638 46.857 1.00 21.15 249 VAL A N 1
ATOM 1917 C CA . VAL A 1 251 ? 4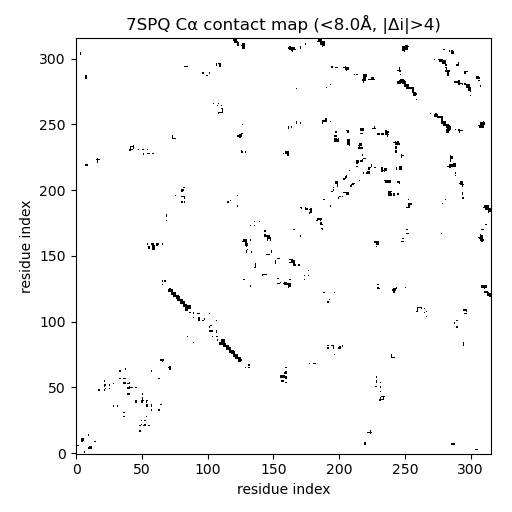2.653 22.603 46.359 1.00 24.41 249 VAL A CA 1
ATOM 1918 C C . VAL A 1 251 ? 43.179 23.502 47.470 1.00 28.27 249 VAL A C 1
ATOM 1919 O O . VAL A 1 251 ? 44.273 24.061 47.351 1.00 24.86 249 VAL A O 1
ATOM 1923 N N . PHE A 1 252 ? 42.427 23.665 48.553 1.00 22.97 250 PHE A N 1
ATOM 1924 C CA . PHE A 1 252 ? 42.875 24.491 49.666 1.00 25.72 250 PHE A CA 1
ATOM 1925 C C . PHE A 1 252 ? 43.596 23.690 50.740 1.00 24.92 250 PHE A C 1
ATOM 1926 O O . PHE A 1 252 ? 43.966 24.257 51.773 1.00 25.92 250 PHE A O 1
ATOM 1934 N N . GLY A 1 253 ? 43.824 22.398 50.512 1.00 21.78 251 GLY A N 1
ATOM 1935 C CA . GLY A 1 253 ? 44.559 21.579 51.459 1.00 21.48 251 GLY A CA 1
ATOM 1936 C C . GLY A 1 253 ? 43.714 20.943 52.540 1.00 22.41 251 GLY A C 1
ATOM 1937 O O . GLY A 1 253 ? 44.269 20.477 53.543 1.00 20.66 251 GLY A O 1
ATOM 1938 N N . ILE A 1 254 ? 42.395 20.892 52.371 1.00 18.56 252 ILE A N 1
ATOM 1939 C CA . ILE A 1 254 ? 41.504 20.300 53.373 1.00 16.20 252 ILE A CA 1
ATOM 1940 C C . ILE A 1 254 ? 41.381 18.809 53.099 1.00 19.14 252 ILE A C 1
ATOM 1941 O O . ILE A 1 254 ? 41.150 18.407 51.954 1.00 18.70 252 ILE A O 1
ATOM 1946 N N . ASP A 1 255 ? 41.483 17.985 54.153 1.00 17.34 253 ASP A N 1
ATOM 1947 C CA . ASP A 1 255 ? 41.422 16.531 54.024 1.00 17.68 253 ASP A CA 1
ATOM 1948 C C . ASP A 1 255 ? 40.053 15.984 54.419 1.00 20.32 253 ASP A C 1
ATOM 1949 O O . ASP A 1 255 ? 39.368 16.551 55.263 1.00 17.75 253 ASP A O 1
ATOM 1954 N N . ASP A 1 256 ? 39.676 14.855 53.804 1.00 15.78 254 ASP A N 1
ATOM 1955 C CA . ASP A 1 256 ? 38.489 14.078 54.179 1.00 15.70 254 ASP A CA 1
ATOM 1956 C C . ASP A 1 256 ? 37.190 14.834 53.925 1.00 18.46 254 ASP A C 1
ATOM 1957 O O . ASP A 1 256 ? 36.189 14.567 54.585 1.00 15.33 254 ASP A O 1
ATOM 1962 N N . MET A 1 257 ? 37.165 15.786 52.994 1.00 16.57 255 MET A N 1
ATOM 1963 C CA . MET A 1 257 ? 35.885 16.436 52.711 1.00 15.69 255 MET A CA 1
ATOM 1964 C C . MET A 1 257 ? 34.929 15.469 52.024 1.00 23.75 255 MET A C 1
ATOM 1965 O O . MET A 1 257 ? 33.752 15.387 52.393 1.00 26.50 255 MET A O 1
ATOM 1970 N N . GLY A 1 258 ? 35.421 14.691 51.059 1.00 17.55 256 GLY A N 1
ATOM 1971 C CA . GLY A 1 258 ? 34.667 13.540 50.586 1.00 18.05 256 GLY A CA 1
ATOM 1972 C C . GLY A 1 258 ? 34.907 12.385 51.554 1.00 18.98 256 GLY A C 1
ATOM 1973 O O . GLY A 1 258 ? 36.050 12.096 51.922 1.00 27.68 256 GLY A O 1
ATOM 1974 N N . GLY A 1 259 ? 33.841 11.763 52.007 1.00 24.16 257 GLY A N 1
ATOM 1975 C CA . GLY A 1 259 ? 33.986 10.514 52.728 1.00 20.19 257 GLY A CA 1
ATOM 1976 C C . GLY A 1 259 ? 34.374 10.664 54.189 1.00 18.34 257 GLY A C 1
ATOM 1977 O O . GLY A 1 259 ? 34.548 11.751 54.727 1.00 15.04 257 GLY A O 1
ATOM 1978 N N . ASN A 1 260 ? 34.541 9.505 54.825 1.00 17.56 258 ASN A N 1
ATOM 1979 C CA . ASN A 1 260 ? 34.791 9.346 56.252 1.00 16.35 258 ASN A CA 1
ATOM 1980 C C . ASN A 1 260 ? 33.495 9.619 57.009 1.00 15.08 258 ASN A C 1
ATOM 1981 O O . ASN A 1 260 ? 32.761 8.659 57.271 1.00 16.25 258 ASN A O 1
ATOM 1986 N N . VAL A 1 261 ? 33.167 10.876 57.351 1.00 14.71 259 VAL A N 1
ATOM 1987 C CA . VAL A 1 261 ? 31.860 11.170 57.951 1.00 13.10 259 VAL A CA 1
ATOM 1988 C C . VAL A 1 261 ? 31.212 12.367 57.263 1.00 15.66 259 VAL A C 1
ATOM 1989 O O . VAL A 1 261 ? 31.895 13.265 56.759 1.00 15.88 259 VAL A O 1
ATOM 1993 N N A GLU A 1 262 ? 29.875 12.397 57.276 0.97 15.20 260 GLU A N 1
ATOM 1994 C CA A GLU A 1 262 ? 29.170 13.593 56.823 0.97 17.51 260 GLU A CA 1
ATOM 1995 C C A GLU A 1 262 ? 29.466 14.741 57.780 0.97 19.39 260 GLU A C 1
ATOM 1996 O O A GLU A 1 262 ? 29.819 14.524 58.937 0.97 15.93 260 GLU A O 1
ATOM 2002 N N . GLU A 1 263 ? 29.318 15.983 57.299 1.00 16.69 261 GLU A N 1
ATOM 2003 C CA . GLU A 1 263 ? 29.742 17.136 58.088 1.00 19.36 261 GLU A CA 1
ATOM 2004 C C . GLU A 1 263 ? 28.659 18.204 58.130 1.00 22.81 261 GLU A C 1
ATOM 2005 O O . GLU A 1 263 ? 28.199 18.667 57.084 1.00 19.01 261 GLU A O 1
ATOM 2011 N N . TYR A 1 264 ? 28.275 18.610 59.337 1.00 18.59 262 TYR A N 1
ATOM 2012 C CA . TYR A 1 264 ? 27.261 19.653 59.475 1.00 17.64 262 TYR A CA 1
ATOM 2013 C C . TYR A 1 264 ? 27.810 21.010 59.091 1.00 18.96 262 TYR A C 1
ATOM 2014 O O . TYR A 1 264 ? 28.967 21.340 59.369 1.00 22.48 262 TYR A O 1
ATOM 2023 N N . VAL A 1 265 ? 26.928 21.844 58.551 1.00 19.68 263 VAL A N 1
ATOM 2024 C CA . VAL A 1 265 ? 27.260 23.238 58.325 1.00 18.79 263 VAL A CA 1
ATOM 2025 C C . VAL A 1 265 ? 26.345 24.085 59.197 1.00 19.87 263 VAL A C 1
ATOM 2026 O O . VAL A 1 265 ? 25.522 23.556 59.952 1.00 21.24 263 VAL A O 1
ATOM 2030 N N . ALA A 1 266 ? 26.488 25.403 59.112 1.00 19.99 264 ALA A N 1
ATOM 2031 C CA . ALA A 1 266 ? 25.709 26.272 59.979 1.00 18.37 264 ALA A CA 1
ATOM 2032 C C . ALA A 1 266 ? 24.267 26.439 59.514 1.00 23.04 264 ALA A C 1
ATOM 2033 O O . ALA A 1 266 ? 23.424 26.865 60.309 1.00 23.66 264 ALA A O 1
ATOM 2035 N N A ASP A 1 267 ? 23.974 26.092 58.260 0.51 23.49 265 ASP A N 1
ATOM 2036 N N B ASP A 1 267 ? 23.954 26.096 58.272 0.49 23.50 265 ASP A N 1
ATOM 2037 C CA A ASP A 1 267 ? 22.690 26.383 57.627 0.51 27.84 265 ASP A CA 1
ATOM 2038 C CA B ASP A 1 267 ? 22.675 26.453 57.669 0.49 27.81 265 ASP A CA 1
ATOM 2039 C C A ASP A 1 267 ? 21.682 25.268 57.869 0.51 22.52 265 ASP A C 1
ATOM 2040 C C B ASP A 1 267 ? 21.668 25.318 57.787 0.49 22.53 265 ASP A C 1
ATOM 2041 O O A ASP A 1 267 ? 21.992 24.091 57.668 0.51 22.41 265 ASP A O 1
ATOM 2042 O O B ASP A 1 267 ? 21.972 24.173 57.442 0.49 22.08 265 ASP A O 1
ATOM 2051 N N . ASP A 1 268 ? 20.468 25.642 58.264 1.00 24.16 266 ASP A N 1
ATOM 2052 C CA . ASP A 1 268 ? 19.356 24.712 58.150 1.00 21.47 266 ASP A CA 1
ATOM 2053 C C . ASP A 1 268 ? 18.970 24.602 56.679 1.00 24.88 266 ASP A C 1
ATOM 2054 O O . ASP A 1 268 ? 19.279 25.484 55.872 1.00 23.06 266 ASP A O 1
ATOM 2059 N N . TYR A 1 269 ? 18.283 23.515 56.330 1.00 21.63 267 TYR A N 1
ATOM 2060 C CA . TYR A 1 269 ? 17.911 23.313 54.934 1.00 21.09 267 TYR A CA 1
ATOM 2061 C C . TYR A 1 269 ? 16.984 24.416 54.437 1.00 25.17 267 TYR A C 1
ATOM 2062 O O . TYR A 1 269 ? 15.947 24.709 55.044 1.00 25.04 267 TYR A O 1
ATOM 2071 N N . ARG A 1 270 ? 17.350 24.998 53.299 1.00 23.75 268 ARG A N 1
ATOM 2072 C CA . ARG A 1 270 ? 16.497 25.903 52.546 1.00 27.46 268 ARG A CA 1
ATOM 2073 C C . ARG A 1 270 ? 16.713 25.629 51.068 1.00 25.05 268 ARG A C 1
ATOM 2074 O O . ARG A 1 270 ? 17.816 25.277 50.646 1.00 27.56 268 ARG A O 1
ATOM 2082 N N . ALA A 1 271 ? 15.655 25.786 50.280 1.00 24.37 269 ALA A N 1
ATOM 2083 C CA . ALA A 1 271 ? 15.839 25.825 48.838 1.00 24.84 269 ALA A CA 1
ATOM 2084 C C . ALA A 1 271 ? 16.775 26.971 48.476 1.00 34.60 269 ALA A C 1
ATOM 2085 O O . ALA A 1 271 ? 16.736 28.040 49.091 1.00 32.52 269 ALA A O 1
ATOM 2087 N N . TYR A 1 272 ? 17.632 26.741 47.489 1.00 26.02 270 TYR A N 1
ATOM 2088 C CA . TYR A 1 272 ? 18.372 27.842 46.891 1.00 26.59 270 TYR A CA 1
ATOM 2089 C C . TYR A 1 272 ? 17.384 28.778 46.201 1.00 39.21 270 TYR A C 1
ATOM 2090 O O . TYR A 1 272 ? 16.505 28.307 45.466 1.00 34.60 270 TYR A O 1
ATOM 2099 N N A PRO A 1 273 ? 17.464 30.086 46.423 0.94 36.71 271 PRO A N 1
ATOM 2100 C CA A PRO A 1 273 ? 16.526 30.993 45.755 0.94 43.11 271 PRO A CA 1
ATOM 2101 C C A PRO A 1 273 ? 16.793 31.058 44.259 0.94 46.61 271 PRO A C 1
ATOM 2102 O O A PRO A 1 273 ? 17.931 30.926 43.799 0.94 45.12 271 PRO A O 1
ATOM 2106 N N . GLY A 1 274 ? 15.716 31.248 43.498 1.00 55.27 272 GLY A N 1
ATOM 2107 C CA . GLY A 1 274 ? 15.802 31.372 42.058 1.00 54.57 272 GLY A CA 1
ATOM 2108 C C . GLY A 1 274 ? 15.648 30.084 41.281 1.00 54.03 272 GLY A C 1
ATOM 2109 O O . GLY A 1 274 ? 15.797 30.100 40.052 1.00 67.78 272 GLY A O 1
ATOM 2110 N N . GLY A 1 275 ? 15.353 28.973 41.948 1.00 72.77 273 GLY A N 1
ATOM 2111 C CA . GLY A 1 275 ? 15.234 27.699 41.270 1.00 79.67 273 GLY A CA 1
ATOM 2112 C C . GLY A 1 275 ? 13.815 27.405 40.842 1.00 89.47 273 GLY A C 1
ATOM 2113 O O . GLY A 1 275 ? 12.985 26.998 41.660 1.00 93.85 273 GLY A O 1
ATOM 2114 N N . ASN A 1 276 ? 13.525 27.603 39.560 1.00 93.65 274 ASN A N 1
ATOM 2115 C CA . ASN A 1 276 ? 12.176 27.392 39.040 1.00 93.78 274 ASN A CA 1
ATOM 2116 C C . ASN A 1 276 ? 11.738 25.921 39.066 1.00 88.85 274 ASN A C 1
ATOM 2117 O O . ASN A 1 276 ? 10.656 25.634 38.531 1.00 88.10 274 ASN A O 1
ATOM 2122 N N . ALA A 1 277 ? 12.499 24.999 39.654 1.00 72.19 275 ALA A N 1
ATOM 2123 C CA . ALA A 1 277 ? 12.120 23.593 39.701 1.00 64.31 275 ALA A CA 1
ATOM 2124 C C . ALA A 1 277 ? 11.298 23.330 40.959 1.00 63.07 275 ALA A C 1
ATOM 2125 O O . ALA A 1 277 ? 11.767 23.566 42.079 1.00 62.16 275 ALA A O 1
ATOM 2127 N N . ILE A 1 278 ? 10.080 22.824 40.765 1.00 51.35 276 ILE A N 1
ATOM 2128 C CA . ILE A 1 278 ? 9.137 22.649 41.862 1.00 44.67 276 ILE A CA 1
ATOM 2129 C C . ILE A 1 278 ? 9.596 21.517 42.770 1.00 45.57 276 ILE A C 1
ATOM 2130 O O . ILE A 1 278 ? 9.841 20.390 42.318 1.00 44.09 276 ILE A O 1
ATOM 2135 N N . ASP A 1 279 ? 9.709 21.810 44.060 1.00 36.32 277 ASP A N 1
ATOM 2136 C CA . ASP A 1 279 ? 10.032 20.811 45.076 1.00 35.27 277 ASP A CA 1
ATOM 2137 C C . ASP A 1 279 ? 8.804 20.653 45.968 1.00 43.29 277 ASP A C 1
ATOM 2138 O O . ASP A 1 279 ? 8.567 21.473 46.861 1.00 35.80 277 ASP A O 1
ATOM 2143 N N . ASP A 1 280 ? 8.033 19.590 45.732 1.00 39.74 278 ASP A N 1
ATOM 2144 C CA . ASP A 1 280 ? 6.821 19.361 46.509 1.00 44.12 278 ASP A CA 1
ATOM 2145 C C . ASP A 1 280 ? 7.100 18.994 47.961 1.00 32.85 278 ASP A C 1
ATOM 2146 O O . ASP A 1 280 ? 6.170 19.015 48.772 1.00 42.90 278 ASP A O 1
ATOM 2151 N N . ASP A 1 281 ? 8.338 18.676 48.312 1.00 27.35 279 ASP A N 1
ATOM 2152 C CA . ASP A 1 281 ? 8.661 18.340 49.692 1.00 23.01 279 ASP A CA 1
ATOM 2153 C C . ASP A 1 281 ? 9.037 19.558 50.521 1.00 28.94 279 AS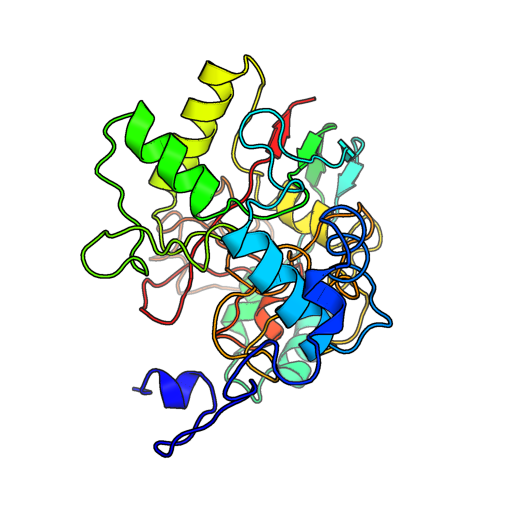P A C 1
ATOM 2154 O O . ASP A 1 281 ? 9.235 19.425 51.730 1.00 22.51 279 ASP A O 1
ATOM 2159 N N . LEU A 1 282 ? 9.146 20.731 49.897 1.00 28.24 280 LEU A N 1
ATOM 2160 C CA . LEU A 1 282 ? 9.565 21.923 50.624 1.00 26.10 280 LEU A CA 1
ATOM 2161 C C . LEU A 1 282 ? 8.572 22.265 51.728 1.00 25.71 280 LEU A C 1
ATOM 2162 O O . LEU A 1 282 ? 8.953 22.839 52.757 1.00 26.19 280 LEU A O 1
ATOM 2167 N N . ALA A 1 283 ? 7.303 21.901 51.537 1.00 24.45 281 ALA A N 1
ATOM 2168 C CA . ALA A 1 283 ? 6.273 22.144 52.536 1.00 25.39 281 ALA A CA 1
ATOM 2169 C C . ALA A 1 283 ? 6.517 21.384 53.834 1.00 24.13 281 ALA A C 1
ATOM 2170 O O . ALA A 1 283 ? 5.844 21.691 54.829 1.00 25.02 281 ALA A O 1
ATOM 2172 N N . VAL A 1 284 ? 7.414 20.394 53.850 1.00 21.92 282 VAL A N 1
ATOM 2173 C CA . VAL A 1 284 ? 7.828 19.770 55.103 1.00 23.13 282 VAL A CA 1
ATOM 2174 C C . VAL A 1 284 ? 9.320 19.861 55.364 1.00 24.22 282 VAL A C 1
ATOM 2175 O O . VAL A 1 284 ? 9.740 19.647 56.516 1.00 22.62 282 VAL A O 1
ATOM 2179 N N . THR A 1 285 ? 10.160 20.144 54.366 1.00 19.06 283 THR A N 1
ATOM 2180 C CA . THR A 1 285 ? 11.597 20.154 54.619 1.00 17.85 283 THR A CA 1
ATOM 2181 C C . THR A 1 285 ? 12.158 21.529 54.946 1.00 18.33 283 THR A C 1
ATOM 2182 O O . THR A 1 285 ? 13.246 21.608 55.530 1.00 19.39 283 THR A O 1
ATOM 2186 N N . GLN A 1 286 ? 11.480 22.605 54.557 1.00 21.97 284 GLN A N 1
ATOM 2187 C CA . GLN A 1 286 ? 12.063 23.932 54.714 1.00 20.49 284 GLN A CA 1
ATOM 2188 C C . GLN A 1 286 ? 12.367 24.215 56.184 1.00 21.13 284 GLN A C 1
ATOM 2189 O O . GLN A 1 286 ? 11.458 24.249 57.018 1.00 20.41 284 GLN A O 1
ATOM 2195 N N . GLY A 1 287 ? 13.644 24.438 56.487 1.00 19.15 285 GLY A N 1
ATOM 2196 C CA . GLY A 1 287 ? 14.088 24.703 57.844 1.00 22.31 285 GLY A CA 1
ATOM 2197 C C . GLY A 1 287 ? 13.995 23.537 58.803 1.00 19.76 285 GLY A C 1
ATOM 2198 O O . GLY A 1 287 ? 14.188 23.733 60.008 1.00 22.92 285 GLY A O 1
ATOM 2199 N N . ALA A 1 288 ? 13.723 22.329 58.312 1.00 16.95 286 ALA A N 1
ATOM 2200 C CA . ALA A 1 288 ? 13.391 21.183 59.159 1.00 18.42 286 ALA A CA 1
ATOM 2201 C C . ALA A 1 288 ? 14.604 20.380 59.619 1.00 24.81 286 ALA A C 1
ATOM 2202 O O . ALA A 1 288 ? 14.451 19.483 60.455 1.00 21.32 286 ALA A O 1
ATOM 2204 N N . TYR A 1 289 ? 15.788 20.646 59.081 1.00 17.37 287 TYR A N 1
ATOM 2205 C CA . TYR A 1 289 ? 16.970 19.897 59.491 1.00 17.36 287 TYR A CA 1
ATOM 2206 C C . TYR A 1 289 ? 18.207 20.702 59.123 1.00 19.12 287 TYR A C 1
ATOM 2207 O O . TYR A 1 289 ? 18.151 21.603 58.284 1.00 20.48 287 TYR A O 1
ATOM 2216 N N . ARG A 1 290 ? 19.328 20.374 59.767 1.00 19.35 288 ARG A N 1
ATOM 2217 C CA . ARG A 1 290 ? 20.601 21.013 59.434 1.00 20.59 288 ARG A CA 1
ATOM 2218 C C . ARG A 1 290 ? 21.252 20.309 58.251 1.00 17.82 288 ARG A C 1
ATOM 2219 O O . ARG A 1 290 ? 21.368 19.080 58.232 1.00 16.99 288 ARG A O 1
ATOM 2227 N N . VAL A 1 291 ? 21.704 21.097 57.270 1.00 16.01 289 VAL A N 1
ATOM 2228 C CA . VAL A 1 291 ? 22.357 20.514 56.106 1.00 16.65 289 VAL A CA 1
ATOM 2229 C C . VAL A 1 291 ? 23.646 19.826 56.537 1.00 18.73 289 VAL A C 1
ATOM 2230 O O . VAL A 1 291 ? 24.412 20.352 57.355 1.00 19.81 289 VAL A O 1
ATOM 2234 N N . ALA A 1 292 ? 23.874 18.628 55.992 1.00 19.40 290 ALA A N 1
ATOM 2235 C CA . ALA A 1 292 ? 25.129 17.903 56.126 1.00 19.00 290 ALA A CA 1
ATOM 2236 C C . ALA A 1 292 ? 25.729 17.668 54.747 1.00 22.14 290 ALA A C 1
ATOM 2237 O O . ALA A 1 292 ? 25.007 17.458 53.764 1.00 21.21 290 ALA A O 1
ATOM 2239 N N . ARG A 1 293 ? 27.059 17.699 54.676 1.00 20.33 291 ARG A N 1
ATOM 2240 C CA . ARG A 1 293 ? 27.769 17.660 53.406 1.00 18.13 291 ARG A CA 1
ATOM 2241 C C . ARG A 1 293 ? 28.873 16.603 53.438 1.00 19.78 291 ARG A C 1
ATOM 2242 O O . ARG A 1 293 ? 29.328 16.186 54.504 1.00 22.14 291 ARG A O 1
ATOM 2250 N N . GLY A 1 294 ? 29.298 16.159 52.245 1.00 20.59 292 GLY A N 1
ATOM 2251 C CA . GLY A 1 294 ? 30.553 15.433 52.072 1.00 19.35 292 GLY A CA 1
ATOM 2252 C C . GLY A 1 294 ? 30.477 13.913 52.024 1.00 21.14 292 GLY A C 1
ATOM 2253 O O . GLY A 1 294 ? 31.411 13.283 51.508 1.00 22.98 292 GLY A O 1
ATOM 2254 N N . GLY A 1 295 ? 29.440 13.287 52.557 1.00 21.84 293 GLY A N 1
ATOM 2255 C CA . GLY A 1 295 ? 29.379 11.833 52.507 1.00 25.74 293 GLY A CA 1
ATOM 2256 C C . GLY A 1 295 ? 30.334 11.112 53.457 1.00 26.66 293 GLY A C 1
ATOM 2257 O O . GLY A 1 295 ? 31.136 11.712 54.167 1.00 22.10 293 GLY A O 1
ATOM 2258 N N . SER A 1 296 ? 30.260 9.777 53.441 1.00 20.56 294 SER A N 1
ATOM 2259 C CA . SER A 1 296 ? 30.738 9.008 54.583 1.00 17.34 294 SER A CA 1
ATOM 2260 C C . SER A 1 296 ? 31.140 7.602 54.167 1.00 14.00 294 SER A C 1
ATOM 2261 O O . SER A 1 296 ? 30.894 7.163 53.042 1.00 14.96 294 SER A O 1
ATOM 2264 N N . PHE A 1 297 ? 31.727 6.885 55.128 1.00 14.70 295 PHE A N 1
ATOM 2265 C CA . PHE A 1 297 ? 32.203 5.529 54.890 1.00 12.09 295 PHE A CA 1
ATOM 2266 C C . PHE A 1 297 ? 31.081 4.544 54.590 1.00 14.31 295 PHE A C 1
ATOM 2267 O O . PHE A 1 297 ? 31.362 3.462 54.062 1.00 13.08 295 PHE A O 1
ATOM 2275 N N . THR A 1 298 ? 29.828 4.879 54.921 1.00 15.33 296 THR A N 1
ATOM 2276 C CA . THR A 1 298 ? 28.689 3.996 54.679 1.00 15.99 296 THR A CA 1
ATOM 2277 C C . THR A 1 298 ? 27.952 4.275 53.381 1.00 15.56 296 THR A C 1
ATOM 2278 O O . THR A 1 298 ? 27.085 3.480 53.007 1.00 18.22 296 THR A O 1
ATOM 2282 N N . ARG A 1 299 ? 28.217 5.397 52.724 1.00 15.95 297 ARG A N 1
ATOM 2283 C CA . ARG A 1 299 ? 27.411 5.806 51.576 1.00 17.35 297 ARG A CA 1
ATOM 2284 C C . ARG A 1 299 ? 28.260 5.871 50.314 1.00 15.49 297 ARG A C 1
ATOM 2285 O O . ARG A 1 299 ? 29.484 5.778 50.355 1.00 17.88 297 ARG A O 1
ATOM 2293 N N . PHE A 1 300 ? 27.592 6.046 49.177 1.00 16.67 298 PHE A N 1
ATOM 2294 C CA . PHE A 1 300 ? 28.262 6.006 47.886 1.00 16.07 298 PHE A CA 1
ATOM 2295 C C . PHE A 1 300 ? 28.802 7.391 47.499 1.00 16.35 298 PHE A C 1
ATOM 2296 O O . PHE A 1 300 ? 28.576 8.393 48.178 1.00 19.01 298 PHE A O 1
ATOM 2304 N N . GLY A 1 301 ? 29.551 7.424 46.399 1.00 20.65 299 GLY A N 1
ATOM 2305 C CA . GLY A 1 301 ? 30.278 8.618 45.997 1.00 24.84 299 GLY A CA 1
ATOM 2306 C C . GLY A 1 301 ? 29.419 9.783 45.544 1.00 21.99 299 GLY A C 1
ATOM 2307 O O . GLY A 1 301 ? 29.950 10.889 45.396 1.00 22.05 299 GLY A O 1
ATOM 2308 N N . ASP A 1 302 ? 28.116 9.580 45.325 1.00 20.11 300 ASP A N 1
ATOM 2309 C CA . ASP A 1 302 ? 27.274 10.736 45.040 1.00 19.99 300 ASP A CA 1
ATOM 2310 C C . ASP A 1 302 ? 27.346 11.747 46.174 1.00 21.49 300 ASP A C 1
ATOM 2311 O O . ASP A 1 302 ? 27.245 12.957 45.937 1.00 18.76 300 ASP A O 1
ATOM 2316 N N . LEU A 1 303 ? 27.549 11.276 47.411 1.00 19.69 301 LEU A N 1
ATOM 2317 C CA . LEU A 1 303 ? 27.602 12.197 48.539 1.00 23.50 301 LEU A CA 1
ATOM 2318 C C . LEU A 1 303 ? 28.943 12.906 48.643 1.00 19.05 301 LEU A C 1
ATOM 2319 O O . LEU A 1 303 ? 29.027 13.934 49.324 1.00 24.78 301 LEU A O 1
ATOM 2324 N N . ALA A 1 304 ? 29.976 12.390 47.985 1.00 19.83 302 ALA A N 1
ATOM 2325 C CA . ALA A 1 304 ? 31.264 13.067 47.967 1.00 25.17 302 ALA A CA 1
ATOM 2326 C C . ALA A 1 304 ? 31.323 14.180 46.934 1.00 21.36 302 ALA A C 1
ATOM 2327 O O . ALA A 1 304 ? 32.335 14.890 46.875 1.00 21.42 302 ALA A O 1
ATOM 2329 N N . ARG A 1 305 ? 30.277 14.341 46.123 1.00 18.88 303 ARG A N 1
ATOM 2330 C CA . ARG A 1 305 ? 30.174 15.507 45.248 1.00 20.97 303 ARG A CA 1
ATOM 2331 C C . ARG A 1 305 ? 30.114 16.780 46.087 1.00 21.31 303 ARG A C 1
ATOM 2332 O O . ARG A 1 305 ? 29.373 16.846 47.070 1.00 20.01 303 ARG A O 1
ATOM 2340 N N . CYS A 1 306 ? 30.897 17.791 45.689 1.00 21.17 304 CYS A N 1
ATOM 2341 C CA . CYS A 1 306 ? 30.985 19.029 46.458 1.00 22.04 304 CYS A CA 1
ATOM 2342 C C . CYS A 1 306 ? 29.640 19.721 46.587 1.00 21.44 304 CYS A C 1
ATOM 2343 O O . CYS A 1 306 ? 29.407 20.437 47.566 1.00 23.84 304 CYS A O 1
ATOM 2346 N N . ALA A 1 307 ? 28.758 19.547 45.606 1.00 20.29 305 ALA A N 1
ATOM 2347 C CA . ALA A 1 307 ? 27.482 20.248 45.596 1.00 20.54 305 ALA A CA 1
ATOM 2348 C C . ALA A 1 307 ? 26.348 19.457 46.249 1.00 24.29 305 ALA A C 1
ATOM 2349 O O . ALA A 1 307 ? 25.283 20.031 46.495 1.00 22.36 305 ALA A O 1
ATOM 2351 N N . ARG A 1 308 ? 26.548 18.173 46.555 1.00 19.75 306 ARG A N 1
ATOM 2352 C CA . ARG A 1 308 ? 25.458 17.332 47.056 1.00 18.41 306 ARG A CA 1
ATOM 2353 C C . ARG A 1 308 ? 25.010 17.777 48.450 1.00 21.81 306 ARG A C 1
ATOM 2354 O O . ARG A 1 308 ? 25.837 17.933 49.356 1.00 22.05 306 ARG A O 1
ATOM 2362 N N . ARG A 1 309 ? 23.697 17.949 48.630 1.00 18.77 307 ARG A N 1
ATOM 2363 C CA . ARG A 1 309 ? 23.111 18.424 49.881 1.00 18.35 307 ARG A CA 1
ATOM 2364 C C . ARG A 1 309 ? 22.344 17.282 50.538 1.00 22.28 307 ARG A C 1
ATOM 2365 O O . ARG A 1 309 ? 21.512 16.644 49.891 1.00 22.07 307 ARG A O 1
ATOM 2373 N N A HIS A 1 310 ? 22.619 17.040 51.819 0.69 19.74 308 HIS A N 1
ATOM 2374 N N B HIS A 1 310 ? 22.615 17.023 51.812 0.31 19.79 308 HIS A N 1
ATOM 2375 C CA A HIS A 1 310 ? 22.116 15.862 52.526 0.69 19.93 308 HIS A CA 1
ATOM 2376 C CA B HIS A 1 310 ? 21.917 15.936 52.490 0.31 20.01 308 HIS A CA 1
ATOM 2377 C C A HIS A 1 310 ? 21.630 16.308 53.905 0.69 21.21 308 HIS A C 1
ATOM 2378 C C B HIS A 1 310 ? 21.765 16.291 53.964 0.31 21.11 308 HIS A C 1
ATOM 2379 O O A HIS A 1 310 ? 21.561 17.507 54.201 0.69 18.70 308 HIS A O 1
ATOM 2380 O O B HIS A 1 310 ? 22.072 17.411 54.387 0.31 20.50 308 HIS A O 1
ATOM 2393 N N . GLY A 1 311 ? 21.270 15.335 54.747 1.00 21.22 309 GLY A N 1
ATOM 2394 C CA . GLY A 1 311 ? 20.962 15.577 56.155 1.00 21.71 309 GLY A CA 1
ATOM 2395 C C . GLY A 1 311 ? 19.509 15.415 56.557 1.00 22.02 309 GLY A C 1
ATOM 2396 O O . GLY A 1 311 ? 19.184 15.644 57.733 1.00 22.92 309 GLY A O 1
ATOM 2397 N N . ARG A 1 312 ? 18.610 15.016 55.653 1.00 21.46 310 ARG A N 1
ATOM 2398 C CA . ARG A 1 312 ? 17.181 15.090 55.946 1.00 20.23 310 ARG A CA 1
ATOM 2399 C C . ARG A 1 312 ? 16.756 14.096 57.019 1.00 26.74 310 ARG A C 1
ATOM 2400 O O . ARG A 1 312 ? 15.880 14.402 57.842 1.00 27.03 310 ARG A O 1
ATOM 2408 N N . TYR A 1 313 ? 17.324 12.892 57.011 1.00 25.76 311 TYR A N 1
ATOM 2409 C CA . TYR A 1 313 ? 16.856 11.823 57.883 1.00 28.70 311 TYR A CA 1
ATOM 2410 C C . TYR A 1 313 ? 17.946 11.389 58.853 1.00 27.00 311 TYR A C 1
ATOM 2411 O O . TYR A 1 313 ? 19.135 11.404 58.525 1.00 26.13 311 TYR A O 1
ATOM 2420 N N A GLN A 1 314 ? 17.522 11.006 60.056 0.80 29.22 312 GLN A N 1
ATOM 2421 C CA A GLN A 1 314 ? 18.403 10.385 61.037 0.80 28.90 312 GLN A CA 1
ATOM 2422 C C A GLN A 1 314 ? 18.323 8.877 60.853 0.80 31.85 312 GLN A C 1
ATOM 2423 O O A GLN A 1 314 ? 17.240 8.292 60.964 0.80 30.07 312 GLN A O 1
ATOM 2429 N N A ARG A 1 315 ? 19.457 8.249 60.560 0.58 26.54 313 ARG A N 1
ATOM 2430 N N B ARG A 1 315 ? 19.414 8.230 60.431 0.42 26.79 313 ARG A N 1
ATOM 2431 C CA A ARG A 1 315 ? 19.510 6.802 60.395 0.58 29.94 313 ARG A CA 1
ATOM 2432 C CA B ARG A 1 315 ? 19.491 6.774 60.330 0.42 29.92 313 ARG A CA 1
ATOM 2433 C C A ARG A 1 315 ? 20.854 6.313 60.908 0.58 24.51 313 ARG A C 1
ATOM 2434 C C B ARG A 1 315 ? 20.840 6.296 60.856 0.42 24.63 313 ARG A C 1
ATOM 2435 O O A ARG A 1 315 ? 21.835 7.056 60.923 0.58 25.30 313 ARG A O 1
ATOM 2436 O O B ARG A 1 315 ? 21.809 7.050 60.841 0.42 25.27 313 ARG A O 1
ATOM 2451 N N . ASP A 1 316 ? 20.889 5.044 61.319 1.00 28.19 314 ASP A N 1
ATOM 2452 C CA . ASP A 1 316 ? 22.143 4.474 61.804 1.00 29.52 314 ASP A CA 1
ATOM 2453 C C . ASP A 1 316 ? 23.252 4.600 60.763 1.00 27.90 314 ASP A C 1
ATOM 2454 O O . ASP A 1 316 ? 24.389 4.944 61.104 1.00 31.56 314 ASP A O 1
ATOM 2459 N N . ILE A 1 317 ? 22.928 4.406 59.479 1.00 29.28 315 ILE A N 1
ATOM 2460 C CA . ILE A 1 317 ? 23.969 4.453 58.451 1.00 25.06 315 ILE A CA 1
ATOM 2461 C C . ILE A 1 317 ? 24.371 5.858 58.048 1.00 28.04 315 ILE A C 1
ATOM 2462 O O . ILE A 1 317 ? 25.275 6.001 57.218 1.00 27.74 315 ILE A O 1
ATOM 2467 N N . TYR A 1 318 ? 23.743 6.910 58.591 1.00 19.70 316 TYR A N 1
ATOM 2468 C CA . TYR A 1 318 ? 24.150 8.276 58.288 1.00 21.49 316 TYR A CA 1
ATOM 2469 C C . TYR A 1 318 ? 25.044 8.763 59.423 1.00 29.17 316 TYR A C 1
ATOM 2470 O O . TYR A 1 318 ? 24.559 9.093 60.508 1.00 24.78 316 TYR A O 1
ATOM 2479 N N . ALA A 1 319 ? 26.353 8.807 59.166 1.00 19.55 317 ALA A N 1
ATOM 2480 C CA . ALA A 1 319 ? 27.345 9.108 60.197 1.00 17.84 317 ALA A CA 1
ATOM 2481 C C . ALA A 1 319 ? 27.622 10.605 60.156 1.00 18.71 317 ALA A C 1
ATOM 2482 O O . ALA A 1 319 ? 28.263 11.094 59.229 1.00 19.13 317 ALA A O 1
ATOM 2484 N N A MET A 1 320 ? 27.136 11.326 61.174 0.74 16.84 318 MET A N 1
ATOM 2485 N N B MET A 1 320 ? 27.137 11.340 61.152 0.26 16.95 318 MET A N 1
ATOM 2486 C CA A MET A 1 320 ? 27.141 12.785 61.199 0.74 17.91 318 MET A CA 1
ATOM 2487 C CA B MET A 1 320 ? 27.154 12.799 61.112 0.26 17.96 318 MET A CA 1
ATOM 2488 C C A MET A 1 320 ? 28.267 13.270 62.108 0.74 17.74 318 MET A C 1
ATOM 2489 C C B MET A 1 320 ? 28.210 13.335 62.075 0.26 17.76 318 MET A C 1
ATOM 2490 O O A MET A 1 320 ? 28.202 13.097 63.332 0.74 16.32 318 MET A O 1
ATOM 2491 O O B MET A 1 320 ? 28.054 13.241 63.298 0.26 16.44 318 MET A O 1
ATOM 2500 N N . GLY A 1 321 ? 29.277 13.902 61.512 1.00 16.86 319 GLY A N 1
ATOM 2501 C CA . GLY A 1 321 ? 30.322 14.564 62.271 1.00 16.13 319 GLY A CA 1
ATOM 2502 C C . GLY A 1 321 ? 30.386 16.027 61.875 1.00 17.05 319 GLY A C 1
ATOM 2503 O O . GLY A 1 321 ? 29.384 16.584 61.406 1.00 17.74 319 GLY A O 1
ATOM 2504 N N . PHE A 1 322 ? 31.536 16.675 62.044 1.00 17.03 320 PHE A N 1
ATOM 2505 C CA . PHE A 1 322 ? 31.616 18.104 61.751 1.00 13.24 320 PHE A CA 1
ATOM 2506 C C . PHE A 1 322 ? 33.080 18.530 61.771 1.00 15.50 320 PHE A C 1
ATOM 2507 O O . PHE A 1 322 ? 33.955 17.805 62.253 1.00 15.59 320 PHE A O 1
ATOM 2515 N N . ARG A 1 323 ? 33.326 19.728 61.244 1.00 15.59 321 ARG A N 1
ATOM 2516 C CA . ARG A 1 323 ? 34.639 20.360 61.313 1.00 16.48 321 ARG A CA 1
ATOM 2517 C C . ARG A 1 323 ? 34.400 21.857 61.463 1.00 18.83 321 ARG A C 1
ATOM 2518 O O . ARG A 1 323 ? 33.336 22.368 61.101 1.00 18.50 321 ARG A O 1
ATOM 2526 N N . LEU A 1 324 ? 35.374 22.561 62.027 1.00 17.88 322 LEU A N 1
ATOM 2527 C CA . LEU A 1 324 ? 35.159 23.969 62.348 1.00 17.89 322 LEU A CA 1
ATOM 2528 C C . LEU A 1 324 ? 35.735 24.895 61.290 1.00 18.79 322 LEU A C 1
ATOM 2529 O O . LEU A 1 324 ? 36.759 24.604 60.672 1.00 16.08 322 LEU A O 1
ATOM 2534 N N . ALA A 1 325 ? 35.092 26.054 61.151 1.00 16.84 323 ALA A N 1
ATOM 2535 C CA . ALA A 1 325 ? 35.610 27.206 60.430 1.00 21.69 323 ALA A CA 1
ATOM 2536 C C . ALA A 1 325 ? 36.034 28.273 61.432 1.00 23.62 323 ALA A C 1
ATOM 2537 O O . ALA A 1 325 ? 35.723 28.196 62.626 1.00 23.45 323 ALA A O 1
ATOM 2539 N N . GLU A 1 326 ? 36.748 29.281 60.935 1.00 22.79 324 GLU A N 1
ATOM 2540 C CA . GLU A 1 326 ? 37.203 30.386 61.771 1.00 22.05 324 GLU A CA 1
ATOM 2541 C C . GLU A 1 326 ? 37.113 31.676 60.972 1.00 24.28 324 GLU A C 1
ATOM 2542 O O . GLU A 1 326 ? 37.615 31.747 59.846 1.00 24.42 324 GLU A O 1
ATOM 2548 N N . THR A 1 327 ? 36.470 32.687 61.549 1.00 26.20 325 THR A N 1
ATOM 2549 C CA . THR A 1 327 ? 36.465 34.007 60.936 1.00 28.67 325 THR A CA 1
ATOM 2550 C C . THR A 1 327 ? 37.858 34.621 61.020 1.00 35.41 325 THR A C 1
ATOM 2551 O O . THR A 1 327 ? 38.456 34.676 62.098 1.00 31.37 325 THR A O 1
ATOM 2555 N N . LEU A 1 328 ? 38.386 35.072 59.882 1.00 30.40 326 LEU A N 1
ATOM 2556 C CA . LEU A 1 328 ? 39.695 35.725 59.876 1.00 31.81 326 LEU A CA 1
ATOM 2557 C C . LEU A 1 328 ? 39.550 37.240 59.762 1.00 48.10 326 LEU A C 1
ATOM 2558 O O . LEU A 1 328 ? 38.488 37.745 59.396 1.00 43.72 326 LEU A O 1
#

B-factor: mean 27.32, std 12.08, range [11.01, 105.19]

Foldseek 3Di:
DDDLQVLLVHDPDDDFQADPDLCVVVCVLVPQDQVSLVVQLQPQPHDLSSNQSSLLVCLQVPRPQQDLLDAAKFKDAWDWAWAFDPPVCQVVLCVVPVVSPDDRLQRLLRDDTDTDTGHIKMWGQWFAFLLSVVVVCVVPVDPQAAPPQVVSHRPSSRRQFFTWDTAPVSVQSSQVVSCVVRVFFKGFAALRRLLCQQQPRVRAQFQQHPDDDCLQAQASPNHRLAAGRINSNNSRAHPRNRTRLAARAWAFGPDQDDRDPPRPDDDPCCVPRHSNFTWTAHHYNSHDRSRRGSRRTDTRDDDPSHIYTHIIMTDD

Radius of gyration: 18.87 Å; Cα contacts (8 Å, |Δi|>4): 685; chains: 1; bounding box: 54×50×49 Å